Protein AF-A0AAE4HVE6-F1 (afdb_monomer_lite)

pLDDT: mean 76.78, std 23.98, range [29.2, 98.5]

Radius of gyration: 24.52 Å; chains: 1; bounding box: 36×77×89 Å

Foldseek 3Di:
DDDDDDDDDDDDPPDPDDDDDPPDPPPPPPDDDDPPPDDDPDDPPPVVLDDPPQVVQWDDDPNFIAGNLVVCVVVVHDPLSSLLRVLLHQVRVQQPDPLDDDPLVVFVVNADAQQRTPNGPPDDGPAQLSVLSVQLVVVCVVPNRLPLVSLVSSLVSLVVCVPPDCNLVPDDSSSSSNSVSSNVRSVVRD

Secondary structure (DSSP, 8-state):
---------------------S---------SS-----S-SS---GGGG---SGGGGEEEETTEEEE-HHHHHHTT--HHHHHHHHHHHHHHHHHHS-S----TTTSGGG-BTTTBSTT------SSHHHHHHHHHHHHHHHH-TT-HHHHHHHHHHHHHHHSSSHHHHHS-HHHHHHHHHHHHHHGGG-

Sequence (190 aa):
MLFMFAVLIVSAALGSYQVANAEDVDVCYVSENVFTENEDANGINPDINHISGYDKYLYFNEGKYLFDVTSAIENGENENVIQFGQIFNNLSKDYTESPRRTIRALTKAFSYGNWCGKGNNGKTPIDRLDRACKAHDLCYEKKGWGSKSCNREFVNELKRIKGPNRDYQTLNVYGRLYLDAAIALFSKFM

Organism: Enterococcus gallinarum (NCBI:txid1353)

InterPro domains:
  IPR001211 Phospholipase A2 [PTHR11716] (80-152)
  IPR016090 Phospholipase A2-like, central domain [PF00068] (105-156)
  IPR036444 Phospholipase A2 domain superfamily [G3DSA:1.20.90.10] (80-188)
  IPR036444 Phospholipase A2 doma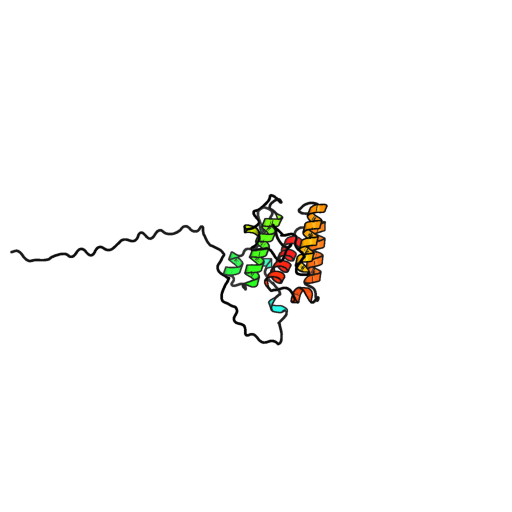in superfamily [SSF48619] (103-149)

Structure (mmCIF, N/CA/C/O backbone):
data_AF-A0AAE4HVE6-F1
#
_entry.id   AF-A0AAE4HVE6-F1
#
loop_
_atom_site.group_PDB
_atom_site.id
_atom_site.type_symbol
_atom_site.label_atom_id
_atom_site.label_alt_id
_atom_site.label_comp_id
_atom_site.label_asym_id
_atom_site.label_entity_id
_atom_site.label_seq_id
_atom_site.pdbx_PDB_ins_code
_atom_site.Cartn_x
_atom_site.Cartn_y
_atom_site.Cartn_z
_atom_site.occupancy
_atom_site.B_iso_or_equiv
_atom_site.auth_seq_id
_atom_site.auth_comp_id
_atom_site.auth_asym_id
_atom_site.auth_atom_id
_atom_site.pdbx_PDB_model_num
ATOM 1 N N . MET A 1 1 ? -2.800 55.761 70.851 1.00 40.03 1 MET A N 1
ATOM 2 C CA . MET A 1 1 ? -3.280 54.556 70.140 1.00 40.03 1 MET A CA 1
ATOM 3 C C . MET A 1 1 ? -2.330 54.275 68.993 1.00 40.03 1 MET A C 1
ATOM 5 O O . MET A 1 1 ? -2.344 55.029 68.034 1.00 40.03 1 MET A O 1
ATOM 9 N N . LEU A 1 2 ? -1.484 53.253 69.106 1.00 35.59 2 LEU A N 1
ATOM 10 C CA . LEU A 1 2 ? -0.719 52.719 67.980 1.00 35.59 2 LEU A CA 1
ATOM 11 C C . LEU A 1 2 ? -0.561 51.216 68.236 1.00 35.59 2 LEU A C 1
ATOM 13 O O . LEU A 1 2 ? 0.194 50.819 69.118 1.00 35.59 2 LEU A O 1
ATOM 17 N N . PHE A 1 3 ? -1.356 50.401 67.545 1.00 38.03 3 PHE A N 1
ATOM 18 C CA . PHE A 1 3 ? -1.216 48.946 67.541 1.00 38.03 3 PHE A CA 1
ATOM 19 C C . PHE A 1 3 ? -0.655 48.514 66.184 1.00 38.03 3 PHE A C 1
ATOM 21 O O . PHE A 1 3 ? -1.087 49.002 65.141 1.00 38.03 3 PHE A O 1
ATOM 28 N N . MET A 1 4 ? 0.340 47.629 66.263 1.00 41.03 4 MET A N 1
ATOM 29 C CA . MET A 1 4 ? 0.980 46.850 65.198 1.00 41.03 4 MET A CA 1
ATOM 30 C C . MET A 1 4 ? -0.010 46.288 64.174 1.00 41.03 4 MET A C 1
ATOM 32 O O . MET A 1 4 ? -1.102 45.913 64.567 1.00 41.03 4 MET A O 1
ATOM 36 N N . PHE A 1 5 ? 0.427 46.108 62.922 1.00 38.19 5 PHE A N 1
ATOM 37 C CA . PHE A 1 5 ? 0.537 44.786 62.281 1.00 38.19 5 PHE A CA 1
ATOM 38 C C . PHE A 1 5 ? 1.422 44.892 61.028 1.00 38.19 5 PHE A C 1
ATOM 40 O O . PHE A 1 5 ? 1.159 45.673 60.117 1.00 38.19 5 PHE A O 1
ATOM 47 N N . ALA A 1 6 ? 2.500 44.107 61.013 1.00 43.56 6 ALA A N 1
ATOM 48 C CA . ALA A 1 6 ? 3.336 43.877 59.845 1.00 43.56 6 ALA A CA 1
ATOM 49 C C . ALA A 1 6 ? 2.577 42.976 58.861 1.00 43.56 6 ALA A C 1
ATOM 51 O O . ALA A 1 6 ? 2.176 41.870 59.224 1.00 43.56 6 ALA A O 1
ATOM 52 N N . VAL A 1 7 ? 2.386 43.437 57.625 1.00 41.25 7 VAL A N 1
ATOM 53 C CA . VAL A 1 7 ? 1.853 42.613 56.535 1.00 41.25 7 VAL A CA 1
ATOM 54 C C . VAL A 1 7 ? 3.037 42.069 55.741 1.00 41.25 7 VAL A C 1
ATOM 56 O O . VAL A 1 7 ? 3.711 42.798 55.016 1.00 41.25 7 VAL A O 1
ATOM 59 N N . LEU A 1 8 ? 3.300 40.775 55.922 1.00 36.22 8 LEU A N 1
ATOM 60 C CA . LEU A 1 8 ? 4.148 39.966 55.052 1.00 36.22 8 LEU A CA 1
ATOM 61 C C . LEU A 1 8 ? 3.485 39.877 53.673 1.00 36.22 8 LEU A C 1
ATOM 63 O O . LEU A 1 8 ? 2.429 39.265 53.524 1.00 36.22 8 LEU A O 1
ATOM 67 N N . ILE A 1 9 ? 4.106 40.485 52.666 1.00 42.53 9 ILE A N 1
ATOM 68 C CA . ILE A 1 9 ? 3.712 40.315 51.267 1.00 42.53 9 ILE A CA 1
ATOM 69 C C . ILE A 1 9 ? 4.285 38.972 50.804 1.00 42.53 9 ILE A C 1
ATOM 71 O O . ILE A 1 9 ? 5.488 38.837 50.590 1.00 42.53 9 ILE A O 1
ATOM 75 N N . VAL A 1 10 ? 3.424 37.962 50.689 1.00 41.88 10 VAL A N 1
ATOM 76 C CA . VAL A 1 10 ? 3.742 36.705 50.004 1.00 41.88 10 VAL A CA 1
ATOM 77 C C 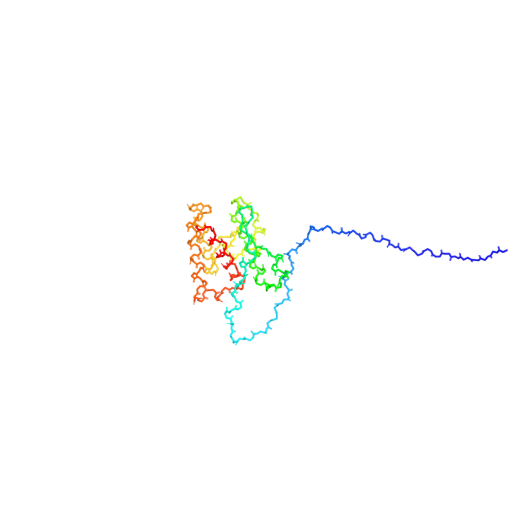. VAL A 1 10 ? 3.706 36.987 48.503 1.00 41.88 10 VAL A C 1
ATOM 79 O O . VAL A 1 10 ? 2.641 37.213 47.933 1.00 41.88 10 VAL A O 1
ATOM 82 N N . SER A 1 11 ? 4.871 37.002 47.859 1.00 46.03 11 SER A N 1
ATOM 83 C CA . SER A 1 11 ? 4.981 37.091 46.402 1.00 46.03 11 SER A CA 1
ATOM 84 C C . SER A 1 11 ? 4.496 35.785 45.768 1.00 46.03 11 SER A C 1
ATOM 86 O O . SER A 1 11 ? 5.238 34.808 45.697 1.00 46.03 11 SER A O 1
ATOM 88 N N . ALA A 1 12 ? 3.247 35.759 45.302 1.00 46.72 12 ALA A N 1
ATOM 89 C CA . ALA A 1 12 ? 2.767 34.723 44.397 1.00 46.72 12 ALA A CA 1
ATOM 90 C C . ALA A 1 12 ? 3.302 35.023 42.989 1.00 46.72 12 ALA A C 1
ATOM 92 O O . ALA A 1 12 ? 2.912 36.005 42.357 1.00 46.72 12 ALA A O 1
ATOM 93 N N . ALA A 1 13 ? 4.230 34.195 42.510 1.00 43.69 13 ALA A N 1
ATOM 94 C CA . ALA A 1 13 ? 4.672 34.222 41.124 1.00 43.69 13 ALA A CA 1
ATOM 95 C C . ALA A 1 13 ? 3.490 33.835 40.221 1.00 43.69 13 ALA A C 1
ATOM 97 O O . ALA A 1 13 ? 3.065 32.681 40.195 1.00 43.69 13 ALA A O 1
ATOM 98 N N . LEU A 1 14 ? 2.943 34.809 39.492 1.00 41.88 14 LEU A N 1
ATOM 99 C CA . LEU A 1 14 ? 2.003 34.556 38.407 1.00 41.88 14 LEU A CA 1
ATOM 100 C C . LEU A 1 14 ? 2.796 33.998 37.223 1.00 41.88 14 LEU A C 1
ATOM 102 O O . LEU A 1 14 ? 3.331 34.742 36.405 1.00 41.88 14 LEU A O 1
ATOM 106 N N . GLY A 1 15 ? 2.902 32.671 37.164 1.00 33.72 15 GLY A N 1
ATOM 107 C CA . GLY A 1 15 ? 3.277 31.974 35.943 1.00 33.72 15 GLY A CA 1
ATOM 108 C C . GLY A 1 15 ? 2.186 32.196 34.899 1.00 33.72 15 GLY A C 1
ATOM 109 O O . GLY A 1 15 ? 1.046 31.773 35.077 1.00 33.72 15 GLY A O 1
ATOM 110 N N . SER A 1 16 ? 2.528 32.901 33.828 1.00 35.47 16 SER A N 1
ATOM 111 C CA . SER A 1 16 ? 1.704 33.051 32.635 1.00 35.47 16 SER A CA 1
ATOM 112 C C . SER A 1 16 ? 1.523 31.687 31.967 1.00 35.47 16 SER A C 1
ATOM 114 O O . SER A 1 16 ? 2.421 31.213 31.275 1.00 35.47 16 SER A O 1
ATOM 116 N N . TYR A 1 17 ? 0.370 31.049 32.173 1.00 33.56 17 TYR A N 1
ATOM 117 C CA . TYR A 1 17 ? -0.034 29.886 31.387 1.00 33.56 17 TYR A CA 1
ATOM 118 C C . TYR A 1 17 ? -0.398 30.357 29.978 1.00 33.56 17 TYR A C 1
ATOM 120 O O . TYR A 1 17 ? -1.467 30.919 29.746 1.00 33.56 17 TYR A O 1
ATOM 128 N N . GLN A 1 18 ? 0.526 30.171 29.040 1.00 39.28 18 GLN A N 1
ATOM 129 C CA . GLN A 1 18 ? 0.248 30.286 27.615 1.00 39.28 18 GLN A CA 1
ATOM 130 C C . GLN A 1 18 ? -0.495 29.022 27.173 1.00 39.28 18 GLN A C 1
ATOM 132 O O . GLN A 1 18 ? -0.002 27.909 27.341 1.00 39.28 18 GLN A O 1
ATOM 137 N N . VAL A 1 19 ? -1.699 29.203 26.634 1.00 40.12 19 VAL A N 1
ATOM 138 C CA . VAL A 1 19 ? -2.461 28.140 25.973 1.00 40.12 19 VAL A CA 1
ATOM 139 C C . VAL A 1 19 ? -1.777 27.886 24.630 1.00 40.12 19 VAL A C 1
ATOM 141 O O . VAL A 1 19 ? -1.736 28.779 23.784 1.00 40.12 19 VAL A O 1
ATOM 144 N N . ALA A 1 20 ? -1.164 26.714 24.467 1.00 37.56 20 ALA A N 1
ATOM 145 C CA . ALA A 1 20 ? -0.538 26.317 23.213 1.00 37.56 20 ALA A CA 1
ATOM 146 C C . ALA A 1 20 ? -1.612 26.059 22.142 1.00 37.56 20 ALA A C 1
ATOM 148 O O . ALA A 1 20 ? -2.665 25.485 22.421 1.00 37.56 20 ALA A O 1
ATOM 149 N N . ASN A 1 21 ? -1.333 26.540 20.931 1.00 36.59 21 ASN A N 1
ATOM 150 C CA . ASN A 1 21 ? -2.174 26.424 19.744 1.00 36.59 21 ASN A CA 1
ATOM 151 C C . ASN A 1 21 ? -2.366 24.959 19.317 1.00 36.59 21 ASN A C 1
ATOM 1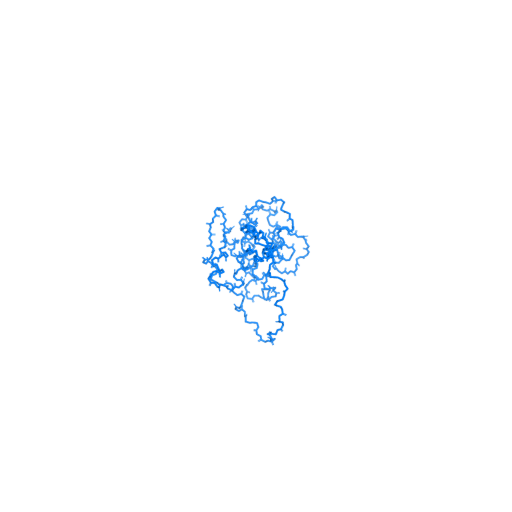53 O O . ASN A 1 21 ? -1.478 24.131 19.492 1.00 36.59 21 ASN A O 1
ATOM 157 N N . ALA A 1 22 ? -3.513 24.665 18.701 1.00 41.41 22 ALA A N 1
ATOM 158 C CA . ALA A 1 22 ? -3.907 23.351 18.182 1.00 41.41 22 ALA A CA 1
ATOM 159 C C . ALA A 1 22 ? -3.203 22.949 16.860 1.00 41.41 22 ALA A C 1
ATOM 161 O O . ALA A 1 22 ? -3.790 22.279 16.015 1.00 41.41 22 ALA A O 1
ATOM 162 N N . GLU A 1 23 ? -1.947 23.346 16.682 1.00 40.75 23 GLU A N 1
ATOM 163 C CA . GLU A 1 23 ? -1.079 22.955 15.568 1.00 40.75 23 GLU A CA 1
ATOM 164 C C . GLU A 1 23 ? 0.226 22.444 16.173 1.00 40.75 23 GLU A C 1
ATOM 166 O O . GLU A 1 23 ? 1.144 23.226 16.357 1.00 40.75 23 GLU A O 1
ATOM 171 N N . ASP A 1 24 ? 0.235 21.184 16.612 1.00 36.59 24 ASP A N 1
ATOM 172 C CA . ASP A 1 24 ? 1.417 20.322 16.804 1.00 36.59 24 ASP A CA 1
ATOM 173 C C . ASP A 1 24 ? 0.957 19.046 17.532 1.00 36.59 24 ASP A C 1
ATOM 175 O O . ASP A 1 24 ? 1.281 18.786 18.691 1.00 36.59 24 ASP A O 1
ATOM 179 N N . VAL A 1 25 ? 0.138 18.234 16.856 1.00 39.66 25 VAL A N 1
ATOM 180 C CA . VAL A 1 25 ? -0.007 16.826 17.245 1.00 39.66 25 VAL A CA 1
ATOM 181 C C . VAL A 1 25 ? 1.135 16.083 16.567 1.00 39.66 25 VAL A C 1
ATOM 183 O O . VAL A 1 25 ? 1.047 15.697 15.402 1.00 39.66 25 VAL A O 1
ATOM 186 N N . ASP A 1 26 ? 2.234 15.938 17.298 1.00 34.84 26 ASP A N 1
ATOM 187 C CA . ASP A 1 26 ? 3.341 15.064 16.933 1.00 34.84 26 ASP A CA 1
ATOM 188 C C . ASP A 1 26 ? 2.836 13.612 16.952 1.00 34.84 26 ASP A C 1
ATOM 190 O O . ASP A 1 26 ? 2.681 12.990 18.006 1.00 34.84 26 ASP A O 1
ATOM 194 N N . VAL A 1 27 ? 2.497 13.072 15.777 1.00 42.66 27 VAL A N 1
ATOM 195 C CA . VAL A 1 27 ? 2.111 11.662 15.594 1.00 42.66 27 VAL A CA 1
ATOM 196 C C . VAL A 1 27 ? 3.379 10.803 15.616 1.00 42.66 27 VAL A C 1
ATOM 198 O O . VAL A 1 27 ? 3.753 10.164 14.636 1.00 42.66 27 VAL A O 1
ATOM 201 N N . CYS A 1 28 ? 4.056 10.814 16.759 1.00 47.94 28 CYS A N 1
ATOM 202 C CA . CYS A 1 28 ? 5.194 9.967 17.092 1.00 47.94 28 CYS A CA 1
ATOM 203 C C . CYS A 1 28 ? 5.033 9.466 18.535 1.00 47.94 28 CYS A C 1
ATOM 205 O O . CYS A 1 28 ? 5.909 9.664 19.369 1.00 47.94 28 CYS A O 1
ATOM 207 N N . TYR A 1 29 ? 3.898 8.844 18.867 1.00 34.88 29 TYR A N 1
ATOM 208 C CA . TYR A 1 29 ? 3.705 8.238 20.190 1.00 34.88 29 TYR A CA 1
ATOM 209 C C . TYR A 1 29 ? 3.093 6.842 20.117 1.00 34.88 29 TYR A C 1
ATOM 211 O O . TYR A 1 29 ? 2.127 6.560 20.806 1.00 34.88 29 TYR A O 1
ATOM 219 N N . VAL A 1 30 ? 3.662 5.957 19.294 1.00 41.28 30 VAL A N 1
ATOM 220 C CA . VAL A 1 30 ? 3.628 4.512 19.584 1.00 41.28 30 VAL A CA 1
ATOM 221 C C . VAL A 1 30 ? 4.906 3.856 19.048 1.00 41.28 30 VAL A C 1
ATOM 223 O O . VAL A 1 30 ? 4.916 3.168 18.031 1.00 41.28 30 VAL A O 1
ATOM 226 N N . SER A 1 31 ? 6.030 4.078 19.722 1.00 42.41 31 SER A N 1
ATOM 227 C CA . SER A 1 31 ? 7.143 3.131 19.669 1.00 42.41 31 SER A CA 1
ATOM 228 C C . SER A 1 31 ? 7.860 3.137 21.006 1.00 42.41 31 SER A C 1
ATOM 230 O O . SER A 1 31 ? 8.216 4.205 21.489 1.00 42.41 31 SER A O 1
ATOM 232 N N . GLU A 1 32 ? 8.097 1.929 21.516 1.00 39.50 32 GLU A N 1
ATOM 233 C CA . GLU A 1 32 ? 8.694 1.566 22.807 1.00 39.50 32 GLU A CA 1
ATOM 234 C C . GLU A 1 32 ? 7.649 1.317 23.909 1.00 39.50 32 GLU A C 1
ATOM 236 O O . GLU A 1 32 ? 7.178 2.228 24.578 1.00 39.50 32 GLU A O 1
ATOM 241 N N . ASN A 1 33 ? 7.350 0.021 24.101 1.00 43.25 33 ASN A N 1
ATOM 242 C CA . ASN A 1 33 ? 6.713 -0.612 25.272 1.00 43.25 33 ASN A CA 1
ATOM 243 C C . ASN A 1 33 ? 5.273 -1.139 25.129 1.00 43.25 33 ASN A C 1
ATOM 245 O O . ASN A 1 33 ? 4.457 -0.889 26.004 1.00 43.25 33 ASN A O 1
ATOM 249 N N . VAL A 1 34 ? 5.001 -1.992 24.128 1.00 37.53 34 VAL A N 1
ATOM 250 C CA . VAL A 1 34 ? 4.137 -3.186 24.314 1.00 37.53 34 VAL A CA 1
ATOM 251 C C . VAL A 1 34 ? 4.684 -4.350 23.468 1.00 37.53 34 VAL A C 1
ATOM 253 O O . VAL A 1 34 ? 4.057 -4.831 22.534 1.00 37.53 34 VAL A O 1
ATOM 256 N N . PHE A 1 35 ? 5.904 -4.798 23.766 1.00 37.94 35 PHE A N 1
ATOM 257 C CA . PHE A 1 35 ? 6.302 -6.179 23.480 1.00 37.94 35 PHE A CA 1
ATOM 258 C C . PHE A 1 35 ? 6.314 -6.913 24.815 1.00 37.94 35 PHE A C 1
ATOM 260 O O . PHE A 1 35 ? 7.359 -7.106 25.428 1.00 37.94 35 PHE A O 1
ATOM 267 N N . THR A 1 36 ? 5.133 -7.275 25.305 1.00 29.20 36 THR A N 1
ATOM 268 C CA . THR A 1 36 ? 5.045 -8.415 26.212 1.00 29.20 36 THR A CA 1
ATOM 269 C C . THR A 1 36 ? 4.933 -9.643 25.326 1.00 29.20 36 THR A C 1
ATOM 271 O O . THR A 1 36 ? 3.862 -9.955 24.808 1.00 29.20 36 THR A O 1
ATOM 274 N N . GLU A 1 37 ? 6.067 -10.306 25.103 1.00 50.00 37 GLU A N 1
ATOM 275 C CA . GLU A 1 37 ? 6.062 -11.724 24.758 1.00 50.00 37 GLU A CA 1
ATOM 276 C C . GLU A 1 37 ? 5.230 -12.435 25.829 1.00 50.00 37 GLU A C 1
ATOM 278 O O . GLU A 1 37 ? 5.578 -12.337 27.004 1.00 50.00 37 GLU A O 1
ATOM 283 N N . ASN A 1 38 ? 4.086 -13.004 25.430 1.00 41.28 38 ASN A N 1
ATOM 284 C CA . ASN A 1 38 ? 3.427 -14.200 25.975 1.00 41.28 38 ASN A CA 1
ATOM 285 C C . ASN A 1 38 ? 1.998 -14.313 25.408 1.00 41.28 38 ASN A C 1
ATOM 287 O O . ASN A 1 38 ? 1.034 -14.010 26.098 1.00 41.28 38 ASN A O 1
ATOM 291 N N . GLU A 1 39 ? 1.885 -14.770 24.160 1.00 42.00 39 GLU A N 1
ATOM 292 C CA . GLU A 1 39 ? 0.807 -15.678 23.743 1.00 42.00 39 GLU A CA 1
ATOM 293 C C . GLU A 1 39 ? 1.447 -16.748 22.842 1.00 42.00 39 GLU A C 1
ATOM 295 O O . GLU A 1 39 ? 1.653 -16.589 21.642 1.00 42.00 39 GLU A O 1
ATOM 300 N N . ASP A 1 40 ? 1.923 -17.791 23.510 1.00 39.94 40 ASP A N 1
ATOM 301 C CA . ASP A 1 40 ? 1.626 -19.185 23.212 1.00 39.94 40 ASP A CA 1
ATOM 302 C C . ASP A 1 40 ? 1.751 -19.599 21.739 1.00 39.94 40 ASP A C 1
ATOM 304 O O . ASP A 1 40 ? 0.862 -19.425 20.904 1.00 39.94 40 ASP A O 1
ATOM 308 N N . ALA A 1 41 ? 2.853 -20.284 21.443 1.00 43.34 41 ALA A N 1
ATOM 309 C CA . ALA A 1 41 ? 3.025 -21.084 20.242 1.00 43.34 41 ALA A CA 1
ATOM 310 C C . ALA A 1 41 ? 1.996 -22.233 20.191 1.00 43.34 41 ALA A C 1
ATOM 312 O O . ALA A 1 41 ? 2.318 -23.366 20.531 1.00 43.34 41 ALA A O 1
ATOM 313 N N . ASN A 1 42 ? 0.757 -21.944 19.783 1.00 44.41 42 ASN A N 1
ATOM 314 C CA . ASN A 1 42 ? -0.176 -22.875 19.144 1.00 44.41 42 ASN A CA 1
ATOM 315 C C . ASN A 1 42 ? -1.444 -22.138 18.682 1.00 44.41 42 ASN A C 1
ATOM 317 O O . ASN A 1 42 ? -2.419 -22.022 19.415 1.00 44.41 42 ASN A O 1
ATOM 321 N N . GLY A 1 43 ? -1.438 -21.711 17.415 1.00 35.03 43 GLY A N 1
ATOM 322 C CA . GLY A 1 43 ? -2.630 -21.243 16.705 1.00 35.03 43 GLY A CA 1
ATOM 323 C C . GLY A 1 43 ? -2.667 -19.737 16.473 1.00 35.03 43 GLY A C 1
ATOM 324 O O . GLY A 1 43 ? -3.463 -19.037 17.086 1.00 35.03 43 GLY A O 1
ATOM 325 N N . ILE A 1 44 ? -1.877 -19.237 15.513 1.00 41.06 44 ILE A N 1
ATOM 326 C CA . ILE A 1 44 ? -2.153 -17.917 14.931 1.00 41.06 44 ILE A CA 1
ATOM 327 C C . ILE A 1 44 ? -3.528 -18.017 14.271 1.00 41.06 44 ILE A C 1
ATOM 329 O O . ILE A 1 44 ? -3.662 -18.631 13.211 1.00 41.06 44 ILE A O 1
ATOM 333 N N . ASN A 1 45 ? -4.549 -17.447 14.912 1.00 38.59 45 ASN A N 1
ATOM 334 C CA . ASN A 1 45 ? -5.853 -17.271 14.298 1.00 38.59 45 ASN A CA 1
ATOM 335 C C . ASN A 1 45 ? -5.645 -16.432 13.017 1.00 38.59 45 ASN A C 1
ATOM 337 O O . ASN A 1 45 ? -5.185 -15.296 13.106 1.00 38.59 45 ASN A O 1
ATOM 341 N N . PRO A 1 46 ? -5.911 -16.951 11.809 1.00 48.81 46 PRO A N 1
ATOM 342 C CA . PRO A 1 46 ? -5.719 -16.181 10.581 1.00 48.81 46 PRO A CA 1
ATOM 343 C C . PRO A 1 46 ? -6.649 -14.954 10.488 1.00 48.81 46 PRO A C 1
ATOM 345 O O . PRO A 1 46 ? -6.396 -14.076 9.664 1.00 48.81 46 PRO A O 1
ATOM 348 N N . ASP A 1 47 ? -7.673 -14.865 11.345 1.00 48.94 47 ASP A N 1
ATOM 349 C CA . ASP A 1 47 ? -8.738 -13.856 11.298 1.00 48.94 47 ASP A CA 1
ATOM 350 C C . ASP A 1 47 ? -8.372 -12.506 11.952 1.00 48.94 47 ASP A C 1
ATOM 352 O O . ASP A 1 47 ? -8.922 -11.471 11.590 1.00 48.94 47 ASP A O 1
ATOM 356 N N . ILE A 1 48 ? -7.352 -12.452 12.823 1.00 48.22 48 ILE A N 1
ATOM 357 C CA . ILE A 1 48 ? -6.824 -11.180 13.385 1.00 48.22 48 ILE A CA 1
ATOM 358 C C . ILE A 1 48 ? -6.123 -10.292 12.338 1.00 48.22 48 ILE A C 1
ATOM 360 O O . ILE A 1 48 ? -5.736 -9.165 12.633 1.00 48.22 48 ILE A O 1
ATOM 364 N N . ASN A 1 49 ? -5.970 -10.781 11.102 1.00 52.94 49 ASN A N 1
ATOM 365 C CA . ASN A 1 49 ? -5.321 -10.074 9.995 1.00 52.94 49 ASN A CA 1
ATOM 366 C C . ASN A 1 49 ? -6.277 -9.741 8.841 1.00 52.94 49 ASN A C 1
ATOM 368 O O . ASN A 1 49 ? -5.812 -9.420 7.743 1.00 52.94 49 ASN A O 1
ATOM 372 N N . HIS A 1 50 ? -7.591 -9.855 9.051 1.00 65.38 50 HIS A N 1
ATOM 373 C CA . HIS A 1 50 ? -8.594 -9.429 8.083 1.00 65.38 50 HIS A CA 1
ATOM 374 C C . HIS A 1 50 ? -9.150 -8.054 8.476 1.00 65.38 50 HIS A C 1
ATOM 376 O O . HIS A 1 50 ? -9.987 -7.935 9.368 1.00 65.38 50 HIS A O 1
ATOM 382 N N . ILE A 1 51 ? -8.690 -6.997 7.798 1.00 79.44 51 ILE A N 1
ATOM 383 C CA . ILE A 1 51 ? -9.280 -5.660 7.927 1.00 79.44 51 ILE A CA 1
ATOM 384 C C . ILE A 1 51 ? -10.648 -5.692 7.232 1.00 79.44 51 ILE A C 1
ATOM 386 O O . ILE A 1 51 ? -10.731 -5.674 6.003 1.00 79.44 51 ILE A O 1
ATOM 390 N N . SER A 1 52 ? -11.721 -5.781 8.016 1.00 83.94 52 SER A N 1
ATOM 391 C CA . SER A 1 52 ? -13.110 -5.740 7.539 1.00 83.94 52 SER A CA 1
ATOM 392 C C . SER A 1 52 ? -13.803 -4.458 7.995 1.00 83.94 52 SER A C 1
ATOM 394 O O . SER A 1 52 ? -13.351 -3.803 8.929 1.00 83.94 52 SER A O 1
ATOM 396 N N . GLY A 1 53 ? -14.881 -4.056 7.316 1.00 86.31 53 GLY A N 1
ATOM 397 C CA . GLY A 1 53 ? -15.700 -2.911 7.735 1.00 86.31 53 GLY A CA 1
ATOM 398 C C . GLY A 1 53 ? -15.048 -1.533 7.567 1.00 86.31 53 GLY A C 1
ATOM 399 O O . GLY A 1 53 ? -15.711 -0.525 7.798 1.00 86.31 53 GLY A O 1
ATOM 400 N N . TYR A 1 54 ? -13.796 -1.476 7.108 1.00 92.69 54 TYR A N 1
ATOM 401 C CA . TYR A 1 54 ? -13.045 -0.244 6.859 1.00 92.69 54 TYR A CA 1
ATOM 402 C C . TYR A 1 54 ? -13.675 0.635 5.768 1.00 92.69 54 TYR A C 1
ATOM 404 O O . TYR A 1 54 ? -13.499 1.851 5.776 1.00 92.69 54 TYR A O 1
ATOM 412 N N . ASP A 1 55 ? -14.427 0.034 4.839 1.00 93.56 55 ASP A N 1
ATOM 413 C CA . ASP A 1 55 ? -15.013 0.721 3.685 1.00 93.56 55 ASP A CA 1
ATOM 414 C C . ASP A 1 55 ? -15.933 1.887 4.081 1.00 93.56 55 ASP A C 1
ATOM 416 O O . ASP A 1 55 ? -16.027 2.863 3.341 1.00 93.56 55 ASP A O 1
ATOM 420 N N . LYS A 1 56 ? -16.579 1.823 5.257 1.00 96.00 56 LYS A N 1
ATOM 421 C CA . LYS A 1 56 ? -17.478 2.883 5.753 1.00 96.00 56 LYS A CA 1
ATOM 422 C C . LYS A 1 56 ? -16.756 4.195 6.090 1.00 96.00 56 LYS A C 1
ATOM 424 O O . LYS A 1 56 ? -17.409 5.225 6.197 1.00 96.00 56 LYS A O 1
ATOM 429 N N . TYR A 1 57 ? -15.432 4.150 6.237 1.00 97.31 57 TYR A N 1
ATOM 430 C CA . TYR A 1 57 ? -14.579 5.314 6.485 1.00 97.31 57 TYR A CA 1
ATOM 431 C C . TYR A 1 57 ? -13.933 5.856 5.210 1.00 97.31 57 TYR A C 1
ATOM 433 O O . TYR A 1 57 ? -13.228 6.861 5.261 1.00 97.31 57 TYR A O 1
ATOM 441 N N . LEU A 1 58 ? -14.135 5.200 4.062 1.00 97.19 58 LEU A N 1
ATOM 442 C CA . LEU A 1 58 ? -13.599 5.671 2.794 1.00 97.19 58 LEU A CA 1
ATOM 443 C C . LEU A 1 58 ? -14.498 6.744 2.189 1.00 97.19 58 LEU A C 1
ATOM 445 O O . LEU A 1 58 ? -15.698 6.545 2.008 1.00 97.19 58 LEU A O 1
ATOM 449 N N . TYR A 1 59 ? -13.895 7.853 1.783 1.00 97.44 59 TYR A N 1
ATOM 450 C CA . TYR A 1 59 ? -14.583 8.938 1.097 1.00 97.44 59 TYR A CA 1
ATOM 451 C C . TYR A 1 59 ? -13.739 9.486 -0.054 1.00 97.44 59 TYR A C 1
ATOM 453 O O . TYR A 1 59 ? -12.539 9.234 -0.156 1.00 97.44 59 TYR A O 1
ATOM 461 N N . PHE A 1 60 ? -14.380 10.207 -0.972 1.00 96.06 60 PHE A N 1
ATOM 462 C CA . PHE A 1 60 ? -13.705 10.867 -2.083 1.00 96.06 60 PHE A CA 1
ATOM 463 C C . PHE A 1 60 ? -13.835 12.375 -1.921 1.00 96.06 60 PHE A C 1
ATOM 465 O O . PHE A 1 60 ? -14.947 12.891 -1.828 1.00 96.06 60 PHE A O 1
ATOM 472 N N . ASN A 1 61 ? -12.706 13.075 -1.893 1.00 94.62 61 ASN A N 1
ATOM 473 C CA . ASN A 1 61 ? -12.665 14.525 -1.773 1.00 94.62 61 ASN A CA 1
ATOM 474 C C . ASN A 1 61 ? -11.540 15.092 -2.642 1.00 94.62 61 ASN A C 1
ATOM 476 O O . ASN A 1 61 ? -10.443 14.539 -2.671 1.00 94.62 61 ASN A O 1
ATOM 480 N N . GLU A 1 62 ? -11.816 16.181 -3.362 1.00 90.81 62 GLU A N 1
ATOM 481 C CA . GLU A 1 62 ? -10.825 16.910 -4.176 1.00 90.81 62 GLU A CA 1
ATOM 482 C C . GLU A 1 62 ? -9.969 16.024 -5.107 1.00 90.81 62 GLU A C 1
ATOM 484 O O . GLU A 1 62 ? -8.764 16.221 -5.266 1.00 90.81 62 GLU A O 1
ATOM 489 N N . GLY A 1 63 ? -10.574 15.011 -5.736 1.00 88.25 63 GLY A N 1
ATOM 490 C CA . GLY A 1 63 ? -9.848 14.121 -6.649 1.00 88.25 63 GLY A CA 1
ATOM 491 C C . GLY A 1 63 ? -9.076 12.985 -5.966 1.00 88.25 63 GLY A C 1
ATOM 492 O O . GLY A 1 63 ? -8.409 12.212 -6.655 1.00 88.25 63 GLY A O 1
ATOM 493 N N . LYS A 1 64 ? -9.159 12.863 -4.637 1.00 93.06 64 LYS A N 1
ATOM 494 C CA . LYS A 1 64 ? -8.432 11.876 -3.831 1.00 93.06 64 LYS A CA 1
ATOM 495 C C . LYS A 1 64 ? -9.404 10.948 -3.113 1.00 93.06 64 LYS A C 1
ATOM 497 O O . LYS A 1 64 ? -10.432 11.387 -2.604 1.00 93.06 64 LYS A O 1
ATOM 502 N N . TYR A 1 65 ? -9.056 9.669 -3.031 1.00 96.12 65 TYR A N 1
ATOM 503 C CA . TYR A 1 65 ? -9.707 8.759 -2.089 1.00 96.12 65 TYR A CA 1
ATOM 504 C C . TYR A 1 65 ? -9.028 8.904 -0.733 1.00 96.12 65 TYR A C 1
ATOM 506 O O . TYR A 1 65 ? -7.805 8.865 -0.665 1.00 96.12 65 TYR A O 1
ATOM 514 N N . LEU A 1 66 ? -9.789 9.067 0.336 1.00 96.94 66 LEU A N 1
ATOM 515 C CA . LEU A 1 66 ? -9.287 9.270 1.690 1.00 96.94 66 LEU A CA 1
ATOM 516 C C . LEU A 1 66 ? -9.992 8.319 2.658 1.00 96.94 66 LEU A C 1
ATOM 518 O O . LEU A 1 66 ? -11.054 7.779 2.352 1.00 96.94 66 LEU A O 1
ATOM 522 N N . PHE A 1 67 ? -9.373 8.119 3.812 1.00 97.75 67 PHE A N 1
ATOM 523 C CA . PHE A 1 67 ? -9.880 7.371 4.948 1.00 97.75 67 PHE A CA 1
ATOM 524 C C . PHE A 1 67 ? -10.076 8.330 6.126 1.00 97.75 67 PHE A C 1
ATOM 526 O O . PHE A 1 67 ? -9.143 9.046 6.504 1.00 97.75 67 PHE A O 1
ATOM 533 N N . ASP A 1 68 ? -11.265 8.335 6.719 1.00 98.06 68 ASP A N 1
ATOM 534 C CA . ASP A 1 68 ? -11.583 9.136 7.901 1.00 98.06 68 ASP A CA 1
ATOM 535 C C . ASP A 1 68 ? -11.068 8.449 9.176 1.00 98.06 68 ASP A C 1
ATOM 537 O O . ASP A 1 68 ? -11.750 7.644 9.813 1.00 98.06 68 ASP A O 1
ATOM 541 N N . VAL A 1 69 ? -9.813 8.751 9.519 1.00 96.81 69 VAL A N 1
ATOM 542 C CA . VAL A 1 69 ? -9.131 8.189 10.695 1.00 96.81 69 VAL A CA 1
ATOM 543 C C . VAL A 1 69 ? -9.805 8.647 11.990 1.00 96.81 69 VAL A C 1
ATOM 545 O O . VAL A 1 69 ? -9.901 7.859 12.927 1.00 96.81 69 VAL A O 1
ATOM 548 N N . THR A 1 70 ? -10.308 9.883 12.035 1.00 97.44 70 THR A N 1
ATOM 549 C CA . THR A 1 70 ? -10.960 10.447 13.222 1.00 97.44 70 THR A CA 1
ATOM 550 C C . THR A 1 70 ? -12.230 9.675 13.550 1.00 97.44 70 THR A C 1
ATOM 552 O O . THR A 1 70 ? -12.347 9.147 14.654 1.00 97.44 70 THR A O 1
ATOM 555 N N . SER A 1 71 ? -13.123 9.502 12.572 1.00 97.88 71 SER A N 1
ATOM 556 C CA . SER A 1 71 ? -14.352 8.724 12.766 1.00 97.88 71 SER A CA 1
ATOM 557 C C . SER A 1 71 ? -14.069 7.269 13.157 1.00 97.88 71 SER A C 1
ATOM 559 O O . SER A 1 71 ? -14.809 6.685 13.947 1.00 97.88 71 SER A O 1
ATOM 561 N N . ALA A 1 72 ? -13.001 6.658 12.631 1.00 96.62 72 ALA A N 1
ATOM 562 C CA . ALA A 1 72 ? -12.621 5.297 13.011 1.00 96.62 72 ALA A CA 1
ATOM 563 C C . ALA A 1 72 ? -12.169 5.200 14.480 1.00 96.62 72 ALA A C 1
ATOM 565 O O . ALA A 1 72 ? -12.551 4.258 15.174 1.00 96.62 72 ALA A O 1
ATOM 566 N N . ILE A 1 73 ? -11.413 6.189 14.972 1.00 96.06 73 ILE A N 1
ATOM 567 C CA . ILE A 1 73 ? -11.013 6.275 16.386 1.00 96.06 73 ILE A CA 1
ATOM 568 C C . ILE A 1 73 ? -12.240 6.490 17.279 1.00 96.06 73 ILE A C 1
ATOM 570 O O . ILE A 1 73 ? -12.408 5.781 18.269 1.00 96.06 73 ILE A O 1
ATOM 574 N N . GLU A 1 74 ? -13.115 7.434 16.925 1.00 97.31 74 GLU A N 1
ATOM 575 C CA . GLU A 1 74 ? -14.318 7.758 17.706 1.00 97.31 74 GLU A CA 1
ATOM 576 C C . GLU A 1 74 ? -15.286 6.574 17.815 1.00 97.31 74 GLU A C 1
ATOM 578 O O . GLU A 1 74 ? -15.925 6.379 18.849 1.00 97.31 74 GLU A O 1
ATOM 583 N N . ASN A 1 75 ? -15.343 5.734 16.780 1.00 96.50 75 ASN A N 1
ATOM 584 C CA . ASN A 1 75 ? -16.143 4.511 16.771 1.00 96.50 75 ASN A CA 1
ATOM 585 C C . ASN A 1 75 ? -15.474 3.320 17.479 1.00 96.50 75 ASN A C 1
ATOM 587 O O . ASN A 1 75 ? -16.047 2.229 17.491 1.00 96.50 75 ASN A O 1
ATOM 591 N N . GLY A 1 76 ? -14.282 3.499 18.056 1.00 94.94 76 GLY A N 1
ATOM 592 C CA . GLY A 1 76 ? -13.573 2.450 18.789 1.00 94.94 76 GLY A CA 1
ATOM 593 C C . GLY A 1 76 ? -13.069 1.307 17.905 1.00 94.94 76 GLY A C 1
ATOM 594 O O . GLY A 1 76 ? -13.027 0.161 18.355 1.00 94.94 76 GLY A O 1
ATOM 595 N N . GLU A 1 77 ? -12.716 1.591 16.647 1.00 94.50 77 GLU A N 1
ATOM 596 C CA . GLU A 1 77 ? -12.102 0.592 15.770 1.00 94.50 77 GLU A CA 1
ATOM 597 C C . GLU A 1 77 ? -10.739 0.138 16.308 1.00 94.50 77 GLU A C 1
ATOM 599 O O . GLU A 1 77 ? -10.021 0.877 16.983 1.00 94.50 77 GLU A O 1
ATOM 604 N N . ASN A 1 78 ? -10.353 -1.094 15.975 1.00 91.88 78 ASN A N 1
ATOM 605 C CA . ASN A 1 78 ? -9.056 -1.635 16.373 1.00 91.88 78 ASN A CA 1
ATOM 606 C C . ASN A 1 78 ? -7.891 -0.841 15.745 1.00 91.88 78 ASN A C 1
ATOM 608 O O . ASN A 1 78 ? -7.994 -0.358 14.617 1.00 91.88 78 ASN A O 1
ATOM 612 N N . GLU A 1 79 ? -6.748 -0.791 16.437 1.00 91.75 79 GLU A N 1
ATOM 613 C CA . GLU A 1 79 ? -5.519 -0.120 15.986 1.00 91.75 79 GLU A CA 1
ATOM 614 C C . GLU A 1 79 ? -5.103 -0.498 14.556 1.00 91.75 79 GLU A C 1
ATOM 616 O O . GLU A 1 79 ? -4.690 0.363 13.784 1.00 91.75 79 GLU A O 1
ATOM 621 N N . ASN A 1 80 ? -5.301 -1.752 14.147 1.00 93.19 80 ASN A N 1
ATOM 622 C CA . ASN A 1 80 ? -5.008 -2.205 12.790 1.00 93.19 80 ASN A CA 1
ATOM 623 C C . ASN A 1 80 ? -5.851 -1.475 11.726 1.00 93.19 80 ASN A C 1
ATOM 625 O O . ASN A 1 80 ? -5.343 -1.176 10.646 1.00 93.19 80 ASN A O 1
ATOM 629 N N . VAL A 1 81 ? -7.118 -1.151 12.017 1.00 94.25 81 VAL A N 1
ATOM 630 C CA . VAL A 1 81 ? -7.995 -0.362 11.129 1.00 94.25 81 VAL A CA 1
ATOM 631 C C . VAL A 1 81 ? -7.513 1.087 11.060 1.00 94.25 81 VAL A C 1
ATOM 633 O O . VAL A 1 81 ? -7.469 1.674 9.978 1.00 94.25 81 VAL A O 1
ATOM 636 N N . ILE A 1 82 ? -7.089 1.645 12.197 1.00 94.94 82 ILE A N 1
ATOM 637 C CA . ILE A 1 82 ? -6.528 2.999 12.272 1.00 94.94 82 ILE A C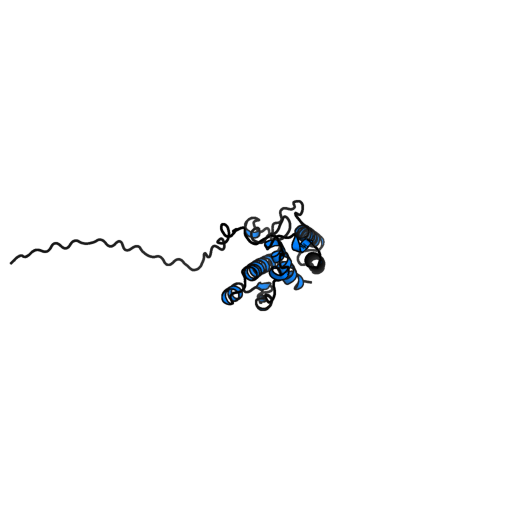A 1
ATOM 638 C C . ILE A 1 82 ? -5.238 3.085 11.446 1.00 94.94 82 ILE A C 1
ATOM 640 O O . ILE A 1 82 ? -5.107 3.954 10.581 1.00 94.94 82 ILE A O 1
ATOM 644 N N . GLN A 1 83 ? -4.313 2.144 11.645 1.00 94.50 83 GLN A N 1
ATOM 645 C CA . GLN A 1 83 ? -3.044 2.084 10.923 1.00 94.50 83 GLN A CA 1
ATOM 646 C C . GLN A 1 83 ? -3.253 1.813 9.427 1.00 94.50 83 GLN A C 1
ATOM 648 O O . GLN A 1 83 ? -2.613 2.454 8.592 1.00 94.50 83 GLN A O 1
ATOM 653 N N . PHE A 1 84 ? -4.195 0.937 9.063 1.00 95.44 84 PHE A N 1
ATOM 654 C CA . PHE A 1 84 ? -4.632 0.764 7.676 1.00 95.44 84 PHE A CA 1
ATOM 655 C C . PHE A 1 84 ? -5.074 2.098 7.058 1.00 95.44 84 PHE A C 1
ATOM 657 O O . PHE A 1 84 ? -4.632 2.443 5.961 1.00 95.44 84 PHE A O 1
ATOM 664 N N . GLY A 1 85 ? -5.902 2.873 7.765 1.00 95.81 85 GLY A N 1
ATOM 665 C CA . GLY A 1 85 ? -6.399 4.166 7.298 1.00 95.81 85 GLY A CA 1
ATOM 666 C C . GLY A 1 85 ? -5.293 5.202 7.096 1.00 95.81 85 GLY A C 1
ATOM 667 O O . GLY A 1 85 ? -5.274 5.921 6.093 1.00 95.81 85 GLY A O 1
ATOM 668 N N . GLN A 1 86 ? -4.317 5.237 8.003 1.00 95.75 86 GLN A N 1
ATOM 669 C CA . GLN A 1 86 ? -3.139 6.097 7.875 1.00 95.75 86 GLN A CA 1
ATOM 670 C C . GLN A 1 86 ? -2.287 5.720 6.654 1.00 95.75 86 GLN A C 1
ATOM 672 O O . GLN A 1 86 ? -1.920 6.599 5.868 1.00 95.75 86 GLN A O 1
ATOM 677 N N . ILE A 1 87 ? -2.025 4.422 6.445 1.00 95.38 87 ILE A N 1
ATOM 678 C CA . ILE A 1 87 ? -1.303 3.941 5.258 1.00 95.38 87 ILE A CA 1
ATOM 679 C C . ILE A 1 87 ? -2.085 4.294 3.986 1.00 95.38 87 ILE A C 1
ATOM 681 O O . ILE A 1 87 ? -1.504 4.823 3.040 1.00 95.38 87 ILE A O 1
ATOM 685 N N . PHE A 1 88 ? -3.402 4.072 3.967 1.00 95.81 88 PHE A N 1
ATOM 686 C CA . PHE A 1 88 ? -4.265 4.401 2.832 1.00 95.81 88 PHE A CA 1
ATOM 687 C C . PHE A 1 88 ? -4.160 5.882 2.440 1.00 95.81 88 PHE A C 1
ATOM 689 O O . PHE A 1 88 ? -3.952 6.205 1.267 1.00 95.81 88 PHE A O 1
ATOM 696 N N . ASN A 1 89 ? -4.247 6.787 3.418 1.00 95.06 89 ASN A N 1
ATOM 697 C CA . ASN A 1 89 ? -4.129 8.226 3.186 1.00 95.06 89 ASN A CA 1
ATOM 698 C C . ASN A 1 89 ? -2.750 8.620 2.660 1.00 95.06 89 ASN A C 1
ATOM 700 O O . ASN A 1 89 ? -2.653 9.456 1.758 1.00 95.06 89 ASN A O 1
ATOM 704 N N . ASN A 1 90 ? -1.686 8.003 3.175 1.00 92.44 90 ASN A N 1
ATOM 705 C CA . ASN A 1 90 ? -0.344 8.257 2.673 1.00 92.44 90 ASN A CA 1
ATOM 706 C C . ASN A 1 90 ? -0.179 7.797 1.217 1.00 92.44 90 ASN A C 1
ATOM 708 O O . ASN A 1 90 ? 0.272 8.577 0.379 1.00 92.44 90 ASN A O 1
ATOM 712 N N . LEU A 1 91 ? -0.636 6.586 0.890 1.00 93.19 91 LEU A N 1
ATOM 713 C CA . LEU A 1 91 ? -0.613 6.079 -0.481 1.00 93.19 91 LEU A CA 1
ATOM 714 C C . LEU A 1 91 ? -1.434 6.960 -1.429 1.00 93.19 91 LEU A C 1
ATOM 716 O O . LEU A 1 91 ? -1.013 7.219 -2.555 1.00 93.19 91 LEU A O 1
ATOM 720 N N . SER A 1 92 ? -2.591 7.453 -0.983 1.00 93.50 92 SER A N 1
ATOM 721 C CA . SER A 1 92 ? -3.438 8.350 -1.776 1.00 93.50 92 SER A CA 1
ATOM 722 C C . SER A 1 92 ? -2.765 9.695 -2.039 1.00 93.50 92 SER A C 1
ATOM 724 O O . SER A 1 92 ? -2.796 10.217 -3.160 1.00 93.50 92 SER A O 1
ATOM 726 N N . LYS A 1 93 ? -2.089 10.241 -1.023 1.00 90.69 93 LYS A N 1
ATOM 727 C CA . LYS A 1 93 ? -1.262 11.437 -1.168 1.00 90.69 93 LYS A CA 1
ATOM 728 C C . LYS A 1 93 ? -0.157 11.212 -2.198 1.00 90.69 93 LYS A C 1
ATOM 730 O O . LYS A 1 93 ? -0.054 11.989 -3.145 1.00 90.69 93 LYS A O 1
ATOM 735 N N . ASP A 1 94 ? 0.604 10.130 -2.055 1.00 87.38 94 ASP A N 1
ATOM 736 C CA . ASP A 1 94 ? 1.687 9.779 -2.974 1.00 87.38 94 ASP A CA 1
ATOM 737 C C . ASP A 1 94 ? 1.179 9.599 -4.406 1.00 87.38 94 ASP A C 1
ATOM 739 O O . ASP A 1 94 ? 1.810 10.096 -5.334 1.00 87.38 94 ASP A O 1
ATOM 743 N N . TYR A 1 95 ? 0.023 8.952 -4.587 1.00 87.88 95 TYR A N 1
ATOM 744 C CA . TYR A 1 95 ? -0.600 8.726 -5.891 1.00 87.88 95 TYR A CA 1
ATOM 745 C C . TYR A 1 95 ? -0.984 10.030 -6.608 1.00 87.88 95 TYR A C 1
ATOM 747 O O . TYR A 1 95 ? -0.813 10.158 -7.825 1.00 87.88 95 TYR A O 1
ATOM 755 N N . THR A 1 96 ? -1.539 10.987 -5.860 1.00 83.25 96 THR A N 1
ATOM 756 C CA . THR A 1 96 ? -2.172 12.202 -6.403 1.00 83.25 96 THR A CA 1
ATOM 757 C C . THR A 1 96 ? -1.202 13.372 -6.550 1.00 83.25 96 THR A C 1
ATOM 759 O O . THR A 1 96 ? -1.397 14.234 -7.408 1.00 83.25 96 THR A O 1
ATOM 762 N N . GLU A 1 97 ? -0.125 13.403 -5.769 1.00 76.69 97 GLU A N 1
ATOM 763 C CA . GLU A 1 97 ? 0.927 14.406 -5.889 1.00 76.69 97 GLU A CA 1
ATOM 764 C C . GLU A 1 97 ? 1.988 13.946 -6.906 1.00 76.69 97 GLU A C 1
ATOM 766 O O . GLU A 1 97 ? 2.677 12.951 -6.700 1.00 76.69 97 GLU A O 1
ATOM 771 N N . SER A 1 98 ? 2.131 14.697 -8.012 1.00 56.44 98 SER A N 1
ATOM 772 C CA . SER A 1 98 ? 3.144 14.513 -9.075 1.00 56.44 98 SER A CA 1
ATOM 773 C C . SER A 1 98 ? 4.521 14.059 -8.534 1.00 56.44 98 SER A C 1
ATOM 775 O O . SER A 1 98 ? 4.908 14.490 -7.440 1.00 56.44 98 SER A O 1
ATOM 777 N N . PRO A 1 99 ? 5.329 13.281 -9.296 1.00 58.59 99 PRO A N 1
ATOM 778 C CA . PRO A 1 99 ? 6.648 12.768 -8.885 1.00 58.59 99 PRO A CA 1
ATOM 779 C C . PRO A 1 99 ? 7.734 13.854 -8.716 1.00 58.59 99 PRO A C 1
ATOM 781 O O . PRO A 1 99 ? 8.922 13.616 -8.932 1.00 58.59 99 PRO A O 1
ATOM 784 N N . ARG A 1 100 ? 7.373 15.078 -8.314 1.00 52.28 100 ARG A N 1
ATOM 785 C CA . ARG A 1 100 ? 8.337 16.061 -7.831 1.00 52.28 100 ARG A CA 1
ATOM 786 C C . ARG A 1 100 ? 9.006 15.509 -6.576 1.00 52.28 100 ARG A C 1
ATOM 788 O O . ARG A 1 100 ? 8.334 15.102 -5.630 1.00 52.28 100 ARG A O 1
ATOM 795 N N . ARG A 1 101 ? 10.344 15.493 -6.624 1.00 51.38 101 ARG A N 1
ATOM 796 C CA . ARG A 1 101 ? 11.280 15.041 -5.585 1.00 51.38 101 ARG A CA 1
ATOM 797 C C . ARG A 1 101 ? 10.818 15.480 -4.193 1.00 51.38 101 ARG A C 1
ATOM 799 O O . ARG A 1 101 ? 11.068 16.608 -3.783 1.00 51.38 101 ARG A O 1
ATOM 806 N N . THR A 1 102 ? 10.152 14.588 -3.473 1.00 49.97 102 THR A N 1
ATOM 807 C CA . THR A 1 102 ? 9.846 14.783 -2.054 1.00 49.97 102 THR A CA 1
ATOM 808 C C . THR A 1 102 ? 11.047 14.307 -1.242 1.00 49.97 102 THR A C 1
ATOM 810 O O . THR A 1 102 ? 11.727 13.353 -1.625 1.00 49.97 102 THR A O 1
ATOM 813 N N . ILE A 1 103 ? 11.361 15.003 -0.150 1.00 50.97 103 ILE A N 1
ATOM 814 C CA . ILE A 1 103 ? 12.501 14.677 0.711 1.00 50.97 103 ILE A CA 1
ATOM 815 C C . ILE A 1 103 ? 12.275 13.289 1.331 1.00 50.97 103 ILE A C 1
ATOM 817 O O . ILE A 1 103 ? 11.323 13.093 2.083 1.00 50.97 103 ILE A O 1
ATOM 821 N N . ARG A 1 104 ? 13.180 12.342 1.035 1.00 49.97 104 ARG A N 1
ATOM 822 C CA . ARG A 1 104 ? 13.153 10.909 1.417 1.00 49.97 104 ARG A CA 1
ATOM 823 C C . ARG A 1 104 ? 12.917 10.634 2.913 1.00 49.97 104 ARG A C 1
ATOM 825 O O . ARG A 1 104 ? 12.588 9.515 3.284 1.00 49.97 104 ARG A O 1
ATOM 832 N N . ALA A 1 105 ? 13.132 11.628 3.774 1.00 45.84 105 ALA A N 1
ATOM 833 C CA . ALA A 1 105 ? 12.944 11.508 5.217 1.00 45.84 105 ALA A CA 1
ATOM 834 C C . ALA A 1 105 ? 11.459 11.490 5.631 1.00 45.84 105 ALA A C 1
ATOM 836 O O . ALA A 1 105 ? 11.108 10.742 6.535 1.00 45.84 105 ALA A O 1
ATOM 837 N N . LEU A 1 106 ? 10.586 12.246 4.950 1.00 46.69 106 LEU A N 1
ATOM 838 C CA . LEU A 1 106 ? 9.172 12.382 5.337 1.00 46.69 106 LEU A CA 1
ATOM 839 C C . LEU A 1 106 ? 8.284 11.234 4.830 1.00 46.69 106 LEU A C 1
ATOM 841 O O . LEU A 1 106 ? 7.215 10.994 5.379 1.00 46.69 106 LEU A O 1
ATOM 845 N N . THR A 1 107 ? 8.715 10.509 3.796 1.00 54.38 107 THR A N 1
ATOM 846 C CA . THR A 1 107 ? 7.940 9.418 3.178 1.00 54.38 107 THR A CA 1
ATOM 847 C C . THR A 1 107 ? 8.232 8.046 3.793 1.00 54.38 107 THR A C 1
ATOM 849 O O . THR A 1 107 ? 7.536 7.078 3.502 1.00 54.38 107 THR A O 1
ATOM 852 N N . LYS A 1 108 ? 9.235 7.939 4.680 1.00 60.25 108 LYS A N 1
ATOM 853 C CA . LYS A 1 108 ? 9.662 6.651 5.247 1.00 60.25 108 LYS A CA 1
ATOM 854 C C . LYS A 1 108 ? 8.636 6.043 6.212 1.00 60.25 108 LYS A C 1
ATOM 856 O O . LYS A 1 108 ? 8.536 4.821 6.273 1.00 60.25 108 LYS A O 1
ATOM 861 N N . ALA A 1 109 ? 7.873 6.869 6.932 1.00 59.94 109 ALA A N 1
ATOM 862 C CA . ALA A 1 109 ? 6.914 6.412 7.949 1.00 59.94 109 ALA A CA 1
ATOM 863 C C . ALA A 1 109 ? 5.830 5.472 7.387 1.00 59.94 109 ALA A C 1
ATOM 865 O O . ALA A 1 109 ? 5.310 4.616 8.098 1.00 59.94 109 ALA A O 1
ATOM 866 N N . PHE A 1 110 ? 5.541 5.593 6.091 1.00 78.19 110 PHE A N 1
ATOM 867 C CA . PHE A 1 110 ? 4.535 4.795 5.396 1.00 78.19 110 PHE A CA 1
ATOM 868 C C . PHE A 1 110 ? 5.132 3.904 4.297 1.00 78.19 110 PHE A C 1
ATOM 870 O O . PHE A 1 110 ? 4.423 3.448 3.406 1.00 78.19 110 PHE A O 1
ATOM 877 N N . SER A 1 111 ? 6.449 3.674 4.346 1.00 87.31 111 SER A N 1
ATOM 878 C CA . SER A 1 111 ? 7.163 2.813 3.402 1.00 87.31 111 SER A CA 1
ATOM 879 C C . SER A 1 111 ? 7.337 1.398 3.949 1.00 87.31 111 SER A C 1
ATOM 881 O O . SER A 1 111 ? 7.529 1.202 5.150 1.00 87.31 111 SER A O 1
ATOM 883 N N . TYR A 1 112 ? 7.323 0.409 3.057 1.00 92.50 112 TYR A N 1
ATOM 884 C CA . TYR A 1 112 ? 7.614 -0.982 3.396 1.00 92.50 112 TYR A CA 1
ATOM 885 C C . TYR A 1 112 ? 8.799 -1.504 2.583 1.00 92.50 112 TYR A C 1
ATOM 887 O O . TYR A 1 112 ? 8.865 -1.342 1.365 1.00 92.50 112 TYR A O 1
ATOM 895 N N . GLY A 1 113 ? 9.739 -2.157 3.265 1.00 93.12 113 GLY A N 1
ATOM 896 C CA . GLY A 1 113 ? 10.916 -2.731 2.625 1.00 93.12 113 GLY A CA 1
ATOM 897 C C . GLY A 1 113 ? 11.769 -1.694 1.896 1.00 93.12 113 GLY A C 1
ATOM 898 O O . GLY A 1 113 ? 12.102 -0.638 2.439 1.00 93.12 113 GLY A O 1
ATOM 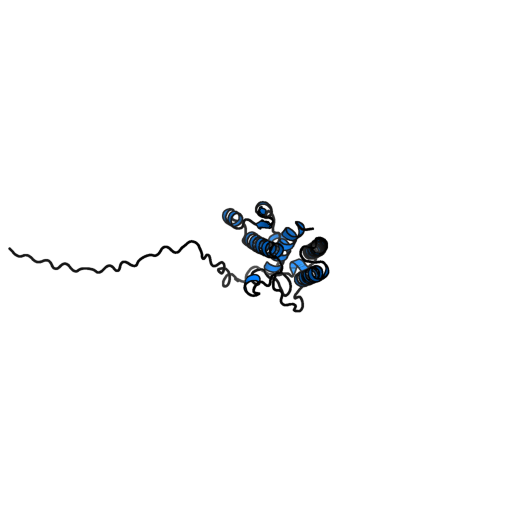899 N N . ASN A 1 114 ? 12.186 -2.034 0.681 1.00 94.44 114 ASN A N 1
ATOM 900 C CA . ASN A 1 114 ? 13.087 -1.223 -0.126 1.00 94.44 114 ASN A CA 1
ATOM 901 C C . ASN A 1 114 ? 12.386 -0.490 -1.276 1.00 94.44 114 ASN A C 1
ATOM 903 O O . ASN A 1 114 ? 13.003 0.432 -1.816 1.00 94.44 114 ASN A O 1
ATOM 907 N N . TRP A 1 115 ? 11.152 -0.873 -1.625 1.00 94.56 115 TRP A N 1
ATOM 908 C CA . TRP A 1 115 ? 10.412 -0.420 -2.809 1.00 94.56 115 TRP A CA 1
ATOM 909 C C . TRP A 1 115 ? 9.014 0.121 -2.540 1.00 94.56 115 TRP A C 1
ATOM 911 O O . TRP A 1 115 ? 8.551 0.956 -3.305 1.00 94.56 115 TRP A O 1
ATOM 921 N N . CYS A 1 116 ? 8.316 -0.320 -1.498 1.00 94.81 116 CYS A N 1
ATOM 922 C CA . CYS A 1 116 ? 6.941 0.121 -1.294 1.00 94.81 116 CYS A CA 1
ATOM 923 C C . CYS A 1 116 ? 6.877 1.540 -0.709 1.00 94.81 116 CYS A C 1
ATOM 925 O O . CYS A 1 116 ? 7.391 1.787 0.383 1.00 94.81 116 CYS A O 1
ATOM 927 N N . GLY A 1 117 ? 6.185 2.447 -1.405 1.00 87.94 117 GLY A N 1
ATOM 928 C CA . GLY A 1 117 ? 5.994 3.847 -1.009 1.00 87.94 117 GLY A CA 1
ATOM 929 C C . GLY A 1 117 ? 6.997 4.801 -1.664 1.00 87.94 117 GLY A C 1
ATOM 930 O O . GLY A 1 117 ? 8.016 4.395 -2.229 1.00 87.94 117 GLY A O 1
ATOM 931 N N . LYS A 1 118 ? 6.713 6.107 -1.617 1.00 81.50 118 LYS A N 1
ATOM 932 C CA . LYS A 1 118 ? 7.572 7.113 -2.252 1.00 81.50 118 LYS A CA 1
ATOM 933 C C . LYS A 1 118 ? 8.946 7.198 -1.582 1.00 81.50 118 LYS A C 1
ATOM 935 O O . LYS A 1 118 ? 9.082 7.176 -0.361 1.00 81.50 118 LYS A O 1
ATOM 940 N N . GLY A 1 119 ? 9.993 7.378 -2.389 1.00 68.69 119 GLY A N 1
ATOM 941 C CA . GLY A 1 119 ? 11.365 7.495 -1.882 1.00 68.69 119 GLY A CA 1
ATOM 942 C C . GLY A 1 119 ? 12.038 6.151 -1.592 1.00 68.69 119 GLY A C 1
ATOM 943 O O . GLY A 1 119 ? 12.913 6.095 -0.721 1.00 68.69 119 GLY A O 1
ATOM 944 N N . ASN A 1 120 ? 11.653 5.106 -2.336 1.00 78.31 120 ASN A N 1
ATOM 945 C CA . ASN A 1 120 ? 12.328 3.814 -2.358 1.00 78.31 120 ASN A CA 1
ATOM 946 C C . ASN A 1 120 ? 13.864 3.953 -2.453 1.00 78.31 120 ASN A C 1
ATOM 948 O O . ASN A 1 120 ? 14.408 4.956 -2.928 1.00 78.31 120 ASN A O 1
ATOM 952 N N . ASN A 1 121 ? 14.585 2.952 -1.947 1.00 80.69 121 ASN A N 1
ATOM 953 C CA . ASN A 1 121 ? 16.050 2.981 -1.892 1.00 80.69 121 ASN A CA 1
ATOM 954 C C . ASN A 1 121 ? 16.719 2.109 -2.969 1.00 80.69 121 ASN A C 1
ATOM 956 O O . ASN A 1 121 ? 17.949 2.048 -3.019 1.00 80.69 121 ASN A O 1
ATOM 960 N N . GLY A 1 122 ? 15.923 1.434 -3.805 1.00 83.56 122 GLY A N 1
ATOM 961 C CA . GLY A 1 122 ? 16.379 0.644 -4.949 1.00 83.56 122 GLY A CA 1
ATOM 962 C C . GLY A 1 122 ? 17.158 -0.636 -4.611 1.00 83.56 122 GLY A C 1
ATOM 963 O O . GLY A 1 122 ? 17.669 -1.292 -5.521 1.00 83.56 122 GLY A O 1
ATOM 964 N N . LYS A 1 123 ? 17.284 -1.012 -3.330 1.00 93.31 123 LYS A N 1
ATOM 965 C CA . LYS A 1 123 ? 18.030 -2.211 -2.905 1.00 93.31 123 LYS A CA 1
ATOM 966 C C . LYS A 1 123 ? 17.284 -3.503 -3.246 1.00 93.31 123 LYS A C 1
ATOM 968 O O . LYS A 1 123 ? 16.167 -3.496 -3.755 1.00 93.31 123 LYS A O 1
ATOM 973 N N . THR A 1 124 ? 17.902 -4.650 -2.979 1.00 96.56 124 THR A N 1
ATOM 974 C CA . THR A 1 124 ? 17.269 -5.962 -3.171 1.00 96.56 124 THR A CA 1
ATOM 975 C C . THR A 1 124 ? 15.953 -6.052 -2.393 1.00 96.56 124 THR A C 1
ATOM 977 O O . THR A 1 124 ? 15.970 -5.790 -1.192 1.00 96.56 124 THR A O 1
ATOM 980 N N . PRO A 1 125 ? 14.828 -6.423 -3.029 1.00 97.31 125 PRO A N 1
ATOM 981 C CA . PRO A 1 125 ? 13.567 -6.594 -2.324 1.00 97.31 125 PRO A CA 1
ATOM 982 C C . PRO A 1 125 ? 13.666 -7.584 -1.161 1.00 97.31 125 PRO A C 1
ATOM 984 O O . PRO A 1 125 ? 14.257 -8.654 -1.330 1.00 97.31 125 PRO A O 1
ATOM 987 N N . ILE A 1 126 ? 13.077 -7.249 -0.014 1.00 95.69 126 ILE A N 1
ATOM 988 C CA . ILE A 1 126 ? 13.179 -8.079 1.200 1.00 95.69 126 ILE A CA 1
ATOM 989 C C . ILE A 1 126 ? 12.209 -9.267 1.205 1.00 95.69 126 ILE A C 1
ATOM 991 O O . ILE A 1 126 ? 12.499 -10.293 1.812 1.00 95.69 126 ILE A O 1
ATOM 995 N N . ASP A 1 127 ? 11.090 -9.166 0.485 1.00 95.62 127 ASP A N 1
ATOM 996 C CA . ASP A 1 127 ? 10.086 -10.224 0.364 1.00 95.62 127 ASP A CA 1
ATOM 997 C C . ASP A 1 127 ? 9.263 -10.096 -0.935 1.00 95.62 127 ASP A C 1
ATOM 999 O O . ASP A 1 127 ? 9.650 -9.401 -1.880 1.00 95.62 127 ASP A O 1
ATOM 1003 N N . ARG A 1 128 ? 8.147 -10.832 -1.029 1.00 96.69 128 ARG A N 1
ATOM 1004 C CA . ARG A 1 128 ? 7.284 -10.836 -2.217 1.00 96.69 128 ARG A CA 1
ATOM 1005 C C . ARG A 1 128 ? 6.457 -9.555 -2.373 1.00 96.69 128 ARG A C 1
ATOM 1007 O O . ARG A 1 128 ? 6.251 -9.146 -3.513 1.00 96.69 128 ARG A O 1
ATOM 1014 N N . LEU A 1 129 ? 6.026 -8.923 -1.280 1.00 97.25 129 LEU A N 1
ATOM 1015 C CA . LEU A 1 129 ? 5.330 -7.634 -1.329 1.00 97.25 129 LEU A CA 1
ATOM 1016 C C . LEU A 1 129 ? 6.277 -6.560 -1.870 1.00 97.25 129 LEU A C 1
ATOM 1018 O O . LEU A 1 129 ? 5.949 -5.869 -2.831 1.00 97.25 129 LEU A O 1
ATOM 1022 N N . ASP A 1 130 ? 7.497 -6.514 -1.346 1.00 97.62 130 ASP A N 1
ATOM 1023 C CA . ASP A 1 130 ? 8.525 -5.572 -1.782 1.00 97.62 130 ASP A CA 1
ATOM 1024 C C . ASP A 1 130 ? 8.916 -5.795 -3.260 1.00 97.62 130 ASP A C 1
ATOM 1026 O O . ASP A 1 130 ? 9.106 -4.850 -4.028 1.00 97.62 130 ASP A O 1
ATOM 1030 N N . ARG A 1 131 ? 8.948 -7.057 -3.726 1.00 97.88 131 ARG A N 1
ATOM 1031 C CA . ARG A 1 131 ? 9.110 -7.375 -5.162 1.00 97.88 131 ARG A CA 1
ATOM 1032 C C . ARG A 1 131 ? 7.947 -6.869 -6.016 1.00 97.88 131 ARG A C 1
ATOM 1034 O O . ARG A 1 131 ? 8.189 -6.440 -7.144 1.00 97.88 131 ARG A O 1
ATOM 1041 N N . ALA A 1 132 ? 6.714 -6.931 -5.515 1.00 98.00 132 ALA A N 1
ATOM 1042 C CA . ALA A 1 132 ? 5.546 -6.416 -6.224 1.00 98.00 132 ALA A CA 1
ATOM 1043 C C . ALA A 1 132 ? 5.622 -4.889 -6.374 1.00 98.00 132 ALA A C 1
ATOM 1045 O O . ALA A 1 132 ? 5.394 -4.377 -7.470 1.00 98.00 132 ALA A O 1
ATOM 1046 N N . CYS A 1 133 ? 6.029 -4.182 -5.316 1.00 97.75 133 CYS A N 1
ATOM 1047 C CA . CYS A 1 133 ? 6.267 -2.738 -5.351 1.00 97.75 133 CYS A CA 1
ATOM 1048 C C . CYS A 1 133 ? 7.371 -2.371 -6.351 1.00 97.75 133 CYS A C 1
ATOM 1050 O O . CYS A 1 133 ? 7.167 -1.509 -7.202 1.00 97.75 133 CYS A O 1
ATOM 1052 N N . LYS A 1 134 ? 8.491 -3.111 -6.362 1.00 96.88 134 LYS A N 1
ATOM 1053 C CA . LYS A 1 134 ? 9.542 -2.937 -7.378 1.00 96.88 134 LYS A CA 1
ATOM 1054 C C . LYS A 1 134 ? 9.004 -3.043 -8.805 1.00 96.88 134 LYS A C 1
ATOM 1056 O O . LYS A 1 134 ? 9.350 -2.238 -9.664 1.00 96.88 134 LYS A O 1
ATOM 1061 N N . ALA A 1 135 ? 8.197 -4.066 -9.083 1.00 97.94 135 ALA A N 1
ATOM 1062 C CA . ALA A 1 135 ? 7.631 -4.269 -10.413 1.00 97.94 135 ALA A CA 1
ATOM 1063 C C . ALA A 1 135 ? 6.662 -3.140 -10.809 1.00 97.94 135 ALA A C 1
ATOM 1065 O O . ALA A 1 135 ? 6.639 -2.736 -11.972 1.00 97.94 135 ALA A O 1
ATOM 1066 N N . HIS A 1 136 ? 5.893 -2.617 -9.850 1.00 96.00 136 HIS A N 1
ATOM 1067 C CA . HIS A 1 136 ? 4.983 -1.489 -10.051 1.00 96.00 136 HIS A CA 1
ATOM 1068 C C . HIS A 1 136 ? 5.736 -0.193 -10.375 1.00 96.00 136 HIS A C 1
ATOM 1070 O O . HIS A 1 136 ? 5.428 0.434 -11.391 1.00 96.00 136 HIS A O 1
ATOM 1076 N N . ASP A 1 137 ? 6.785 0.129 -9.614 1.00 94.19 137 ASP A N 1
ATOM 1077 C CA . ASP A 1 137 ? 7.645 1.295 -9.857 1.00 94.19 137 ASP A CA 1
ATOM 1078 C C . ASP A 1 137 ? 8.285 1.248 -11.252 1.00 94.19 137 ASP A C 1
ATOM 1080 O O . ASP A 1 137 ? 8.159 2.189 -12.038 1.00 94.19 137 ASP A O 1
ATOM 1084 N N . LEU A 1 138 ? 8.886 0.111 -11.621 1.00 94.56 138 LEU A N 1
ATOM 1085 C CA . LEU A 1 138 ? 9.477 -0.082 -12.953 1.00 94.56 138 LEU A CA 1
ATOM 1086 C C . LEU A 1 138 ? 8.427 -0.002 -14.076 1.00 94.56 138 LEU A C 1
ATOM 1088 O O . LEU A 1 138 ? 8.717 0.453 -15.187 1.00 94.56 138 LEU A O 1
ATOM 1092 N N . CYS A 1 139 ? 7.190 -0.435 -13.814 1.00 96.62 139 CYS A N 1
ATOM 1093 C CA . CYS A 1 139 ? 6.097 -0.290 -14.771 1.00 96.62 139 CYS A CA 1
ATOM 1094 C C . CYS A 1 139 ? 5.745 1.187 -14.991 1.00 96.62 139 CYS A C 1
ATOM 1096 O O . CYS A 1 139 ? 5.552 1.595 -16.140 1.00 96.62 139 CYS A O 1
ATOM 1098 N N . TYR A 1 140 ? 5.703 1.997 -13.931 1.00 93.06 140 TYR A N 1
ATOM 1099 C CA . TYR A 1 140 ? 5.490 3.439 -14.040 1.00 93.06 140 TYR A CA 1
ATOM 1100 C C . TYR A 1 140 ? 6.628 4.166 -14.747 1.00 93.06 140 TYR A C 1
ATOM 1102 O O . TYR A 1 140 ? 6.346 5.038 -15.566 1.00 93.06 140 TYR A O 1
ATOM 1110 N N . GLU A 1 141 ? 7.885 3.784 -14.516 1.00 91.44 141 GLU A N 1
ATOM 1111 C CA . GLU A 1 141 ? 9.020 4.332 -15.271 1.00 91.44 141 GLU A CA 1
ATOM 1112 C C . GLU A 1 141 ? 8.854 4.109 -16.781 1.00 91.44 141 GLU A C 1
ATOM 1114 O O . GLU A 1 141 ? 9.152 4.990 -17.586 1.00 91.44 141 GLU A O 1
ATOM 1119 N N . LYS A 1 142 ? 8.321 2.945 -17.173 1.00 95.19 142 LYS A N 1
ATOM 1120 C CA . LYS A 1 142 ? 8.131 2.580 -18.581 1.00 95.19 142 LYS A CA 1
ATOM 1121 C C . LYS A 1 142 ? 6.859 3.154 -19.211 1.00 95.19 142 LYS A C 1
ATOM 1123 O O . LYS A 1 142 ? 6.876 3.517 -20.385 1.00 95.19 142 LYS A O 1
ATOM 1128 N N . LYS A 1 143 ? 5.734 3.143 -18.489 1.00 95.56 143 LYS A N 1
ATOM 1129 C CA . LYS A 1 143 ? 4.392 3.445 -19.032 1.00 95.56 143 LYS A CA 1
ATOM 1130 C C . LYS A 1 143 ? 3.836 4.800 -18.584 1.00 95.56 143 LYS A C 1
ATOM 1132 O O . LYS A 1 143 ? 2.773 5.193 -19.058 1.00 95.56 143 LYS A O 1
ATOM 1137 N N . GLY A 1 144 ? 4.530 5.498 -17.692 1.00 91.38 144 GLY A N 1
ATOM 1138 C CA . GLY A 1 144 ? 4.085 6.750 -17.094 1.00 91.38 144 GLY A CA 1
ATOM 1139 C C . GLY A 1 144 ? 3.316 6.557 -15.786 1.00 91.3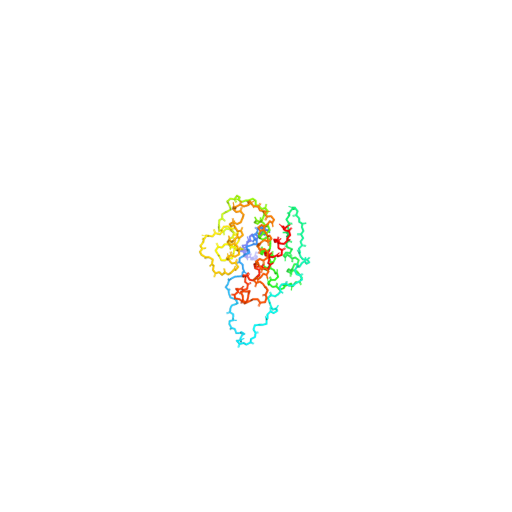8 144 GLY A C 1
ATOM 1140 O O . GLY A 1 144 ? 2.652 5.540 -15.553 1.00 91.38 144 GLY A O 1
ATOM 1141 N N . TRP A 1 145 ? 3.413 7.579 -14.934 1.00 89.69 145 TRP A N 1
ATOM 1142 C CA . TRP A 1 145 ? 2.711 7.661 -13.656 1.00 89.69 145 TRP A CA 1
ATOM 1143 C C . TRP A 1 145 ? 1.192 7.567 -13.838 1.00 89.69 145 TRP A C 1
ATOM 1145 O O . TRP A 1 145 ? 0.633 8.172 -14.752 1.00 89.69 145 TRP A O 1
ATOM 1155 N N . GLY A 1 146 ? 0.519 6.818 -12.962 1.00 89.94 146 GLY A N 1
ATOM 1156 C CA . GLY A 1 146 ? -0.937 6.642 -13.013 1.00 89.94 146 GLY A CA 1
ATOM 1157 C C . GLY A 1 146 ? -1.431 5.713 -14.129 1.00 89.94 146 GLY A C 1
ATOM 1158 O O . GLY A 1 146 ? -2.627 5.674 -14.421 1.00 89.94 146 GLY A O 1
ATOM 1159 N N . SER A 1 147 ? -0.538 4.947 -14.767 1.00 95.19 147 SER A N 1
ATOM 1160 C CA . SER A 1 147 ? -0.920 3.926 -15.746 1.00 95.19 147 SER A CA 1
ATOM 1161 C C . SER A 1 147 ? -1.860 2.884 -15.129 1.00 95.19 147 SER A C 1
ATOM 1163 O O . SER A 1 147 ? -1.456 2.053 -14.312 1.00 95.19 147 SER A O 1
ATOM 1165 N N . LYS A 1 148 ? -3.109 2.862 -15.611 1.00 97.06 148 LYS A N 1
ATOM 1166 C CA . LYS A 1 148 ? -4.140 1.883 -15.227 1.00 97.06 148 LYS A CA 1
ATOM 1167 C C . LYS A 1 148 ? -3.682 0.431 -15.377 1.00 97.06 148 LYS A C 1
ATOM 1169 O O . LYS A 1 148 ? -4.035 -0.427 -14.572 1.00 97.06 148 LYS A O 1
ATOM 1174 N N . SER A 1 149 ? -2.872 0.149 -16.403 1.00 97.94 149 SER A N 1
ATOM 1175 C CA . SER A 1 149 ? -2.320 -1.195 -16.616 1.00 97.94 149 SER A CA 1
ATOM 1176 C C . SER A 1 149 ? -1.325 -1.591 -15.521 1.00 97.94 149 SER A C 1
ATOM 1178 O O . SER A 1 149 ? -1.406 -2.710 -15.026 1.00 97.94 149 SER A O 1
ATOM 1180 N N . CYS A 1 150 ? -0.463 -0.668 -15.077 1.00 97.38 150 CYS A N 1
ATOM 1181 C CA . CYS A 1 150 ? 0.463 -0.919 -13.971 1.00 97.38 150 CYS A CA 1
ATOM 1182 C C . CYS A 1 150 ? -0.291 -1.152 -12.658 1.00 97.38 150 CYS A C 1
ATOM 1184 O O . CYS A 1 150 ? 0.004 -2.111 -11.951 1.00 97.38 150 CYS A O 1
ATOM 1186 N N . ASN A 1 151 ? -1.316 -0.342 -12.371 1.00 96.75 151 ASN A N 1
ATOM 1187 C CA . ASN A 1 151 ? -2.160 -0.517 -11.182 1.00 96.75 151 ASN A CA 1
ATOM 1188 C C . ASN A 1 151 ? -2.851 -1.879 -11.168 1.00 96.75 151 ASN A C 1
ATOM 1190 O O . ASN A 1 151 ? -2.883 -2.556 -10.146 1.00 96.75 151 ASN A O 1
ATOM 1194 N N . ARG A 1 152 ? -3.361 -2.310 -12.323 1.00 98.50 152 ARG A N 1
ATOM 1195 C CA . ARG A 1 152 ? -4.015 -3.609 -12.474 1.00 98.50 152 ARG A CA 1
ATOM 1196 C C . ARG A 1 152 ? -3.065 -4.776 -12.258 1.00 98.50 152 ARG A C 1
ATOM 1198 O O . ARG A 1 152 ? -3.408 -5.716 -11.546 1.00 98.50 152 ARG A O 1
ATOM 1205 N N . GLU A 1 153 ? -1.881 -4.720 -12.861 1.00 98.31 153 GLU A N 1
ATOM 1206 C CA . GLU A 1 153 ? -0.832 -5.726 -12.664 1.00 98.31 153 GLU A CA 1
ATOM 1207 C C . GLU A 1 153 ? -0.420 -5.801 -11.182 1.00 98.31 153 GLU A C 1
ATOM 1209 O O . GLU A 1 153 ? -0.363 -6.897 -10.618 1.00 98.31 153 GLU A O 1
ATOM 1214 N N . PHE A 1 154 ? -0.245 -4.646 -10.532 1.00 98.00 154 PHE A N 1
ATOM 1215 C CA . PHE A 1 154 ? 0.102 -4.543 -9.116 1.00 98.00 154 PHE A CA 1
ATOM 1216 C C . PHE A 1 154 ? -0.977 -5.135 -8.201 1.00 98.00 154 PHE A C 1
ATOM 1218 O O . PHE A 1 154 ? -0.697 -6.066 -7.447 1.00 98.00 154 PHE A O 1
ATOM 1225 N N . VAL A 1 155 ? -2.232 -4.691 -8.325 1.00 98.06 155 VAL A N 1
ATOM 1226 C CA . VAL A 1 155 ? -3.360 -5.209 -7.528 1.00 98.06 155 VAL A CA 1
ATOM 1227 C C . VAL A 1 155 ? -3.528 -6.720 -7.711 1.00 98.06 155 VAL A C 1
ATOM 1229 O O . VAL A 1 155 ? -3.798 -7.433 -6.744 1.00 98.06 155 VAL A O 1
ATOM 1232 N N . ASN A 1 156 ? -3.342 -7.238 -8.927 1.00 97.75 156 ASN A N 1
ATOM 1233 C CA . ASN A 1 156 ? -3.425 -8.675 -9.187 1.00 97.75 156 ASN A CA 1
ATOM 1234 C C . ASN A 1 156 ? -2.301 -9.470 -8.499 1.00 97.75 156 ASN A C 1
ATOM 1236 O O . ASN A 1 156 ? -2.544 -10.588 -8.043 1.00 97.75 156 ASN A O 1
ATOM 1240 N N . GLU A 1 157 ? -1.076 -8.936 -8.418 1.00 97.69 157 GLU A N 1
ATOM 1241 C CA . GLU A 1 157 ? 0.007 -9.550 -7.632 1.00 97.69 157 GLU A CA 1
ATOM 1242 C C . GLU A 1 157 ? -0.307 -9.516 -6.138 1.00 97.69 157 GLU A C 1
ATOM 1244 O O . GLU A 1 157 ? -0.231 -10.558 -5.490 1.00 97.69 157 GLU A O 1
ATOM 1249 N N . LEU A 1 158 ? -0.750 -8.375 -5.603 1.00 96.62 158 LEU A N 1
ATOM 1250 C CA . LEU A 1 158 ? -1.089 -8.260 -4.183 1.00 96.62 158 LEU A CA 1
ATOM 1251 C C . LEU A 1 158 ? -2.214 -9.218 -3.778 1.00 96.62 158 LEU A C 1
ATOM 1253 O O . LEU A 1 158 ? -2.112 -9.895 -2.757 1.00 96.62 158 LEU A O 1
ATOM 1257 N N . LYS A 1 159 ? -3.253 -9.364 -4.610 1.00 95.50 159 LYS A N 1
ATOM 1258 C CA . LYS A 1 159 ? -4.320 -10.355 -4.388 1.00 95.50 159 LYS A CA 1
ATOM 1259 C C . LYS A 1 159 ? -3.796 -11.793 -4.402 1.00 95.50 159 LYS A C 1
ATOM 1261 O O . LYS A 1 159 ? -4.288 -12.620 -3.640 1.00 95.50 159 LYS A O 1
ATOM 1266 N N . ARG A 1 160 ? -2.788 -12.106 -5.226 1.00 95.06 160 ARG A N 1
ATOM 1267 C CA . ARG A 1 160 ? -2.128 -13.424 -5.213 1.00 95.06 160 ARG A CA 1
ATOM 1268 C C . ARG A 1 160 ? -1.284 -13.634 -3.960 1.00 95.06 160 ARG A C 1
ATOM 1270 O O . ARG A 1 160 ? -1.242 -14.761 -3.477 1.00 95.06 160 ARG A O 1
ATOM 1277 N N . ILE A 1 161 ? -0.635 -12.592 -3.442 1.00 94.56 161 ILE A N 1
ATOM 1278 C CA . ILE A 1 161 ? 0.066 -12.653 -2.153 1.00 94.56 161 ILE A CA 1
ATOM 1279 C C . ILE A 1 161 ? -0.949 -12.908 -1.029 1.00 94.56 161 ILE A C 1
ATOM 1281 O O . ILE A 1 161 ? -0.756 -13.860 -0.283 1.00 94.56 161 ILE A O 1
ATOM 1285 N N . LYS A 1 162 ? -2.042 -12.125 -0.970 1.00 92.31 162 LYS A N 1
ATOM 1286 C CA . LYS A 1 162 ? -3.122 -12.206 0.039 1.00 92.31 162 LYS A CA 1
ATOM 1287 C C . LYS A 1 162 ? -3.953 -13.488 -0.002 1.00 92.31 162 LYS A C 1
ATOM 1289 O O . LYS A 1 162 ? -4.573 -13.837 0.997 1.00 92.31 162 LYS A O 1
ATOM 1294 N N . GLY A 1 163 ? -4.026 -14.149 -1.158 1.00 87.75 163 GLY A N 1
ATOM 1295 C CA . GLY A 1 163 ? -4.738 -15.416 -1.320 1.00 87.75 163 GLY A CA 1
ATOM 1296 C C . GLY A 1 163 ? -4.210 -16.524 -0.390 1.00 87.75 163 GLY A C 1
ATOM 1297 O O . GLY A 1 163 ? -3.366 -16.273 0.462 1.00 87.75 163 GLY A O 1
ATOM 1298 N N . PRO A 1 164 ? -4.628 -17.788 -0.568 1.00 76.88 164 PRO A N 1
ATOM 1299 C CA . PRO A 1 164 ? -4.296 -18.899 0.342 1.00 76.88 164 PRO A CA 1
ATOM 1300 C C . PRO A 1 164 ? -2.798 -19.289 0.387 1.00 76.88 164 PRO A C 1
ATOM 1302 O O . PRO A 1 164 ? -2.437 -20.339 0.914 1.00 76.88 164 PRO A O 1
ATOM 1305 N N . ASN A 1 165 ? -1.917 -18.471 -0.187 1.00 72.12 165 ASN A N 1
ATOM 1306 C CA . ASN A 1 165 ? -0.478 -18.662 -0.191 1.00 72.12 165 ASN A CA 1
ATOM 1307 C C . ASN A 1 165 ? 0.135 -18.313 1.173 1.00 72.12 165 ASN A C 1
ATOM 1309 O O . ASN A 1 165 ? -0.357 -17.458 1.906 1.00 72.12 165 ASN A O 1
ATOM 1313 N N . ARG A 1 166 ? 1.284 -18.928 1.478 1.00 79.06 166 ARG A N 1
ATOM 1314 C CA . ARG A 1 166 ? 2.032 -18.646 2.714 1.00 79.06 166 ARG A CA 1
ATOM 1315 C C . ARG A 1 166 ? 2.626 -17.237 2.760 1.00 79.06 166 ARG A C 1
ATOM 1317 O O . ARG A 1 166 ? 2.877 -16.738 3.848 1.00 79.06 166 ARG A O 1
ATOM 1324 N N . ASP A 1 167 ? 2.823 -16.579 1.618 1.00 87.88 167 ASP A N 1
ATOM 1325 C CA . ASP A 1 167 ? 3.532 -15.295 1.567 1.00 87.88 167 ASP A CA 1
ATOM 1326 C C . ASP A 1 167 ? 2.872 -14.218 2.443 1.00 87.88 167 ASP A C 1
ATOM 1328 O O . ASP A 1 167 ? 3.570 -13.566 3.215 1.00 87.88 167 ASP A O 1
ATOM 1332 N N . TYR A 1 168 ? 1.540 -14.080 2.416 1.00 88.44 168 TYR A N 1
ATOM 1333 C CA . TYR A 1 168 ? 0.829 -13.130 3.287 1.00 88.44 168 TYR A CA 1
ATOM 1334 C C . TYR A 1 168 ? 1.058 -13.404 4.778 1.00 88.44 168 TYR A C 1
ATOM 1336 O O . TYR A 1 168 ? 1.232 -12.479 5.567 1.00 88.44 168 TYR A O 1
ATOM 1344 N N . GLN A 1 169 ? 1.111 -14.682 5.159 1.00 87.62 169 GLN A N 1
ATOM 1345 C CA . GLN A 1 169 ? 1.325 -15.114 6.542 1.00 87.62 169 GLN A CA 1
ATOM 1346 C C . GLN A 1 169 ? 2.768 -14.864 7.008 1.00 87.62 169 GLN A C 1
ATOM 1348 O O . GLN A 1 169 ? 3.000 -14.740 8.206 1.00 87.62 169 GLN A O 1
ATOM 1353 N N . THR A 1 170 ? 3.727 -14.758 6.080 1.00 89.44 170 THR A N 1
ATOM 1354 C CA . THR A 1 170 ? 5.134 -14.437 6.389 1.00 89.44 170 THR A CA 1
ATOM 1355 C C . THR A 1 170 ? 5.421 -12.943 6.524 1.00 89.44 170 THR A C 1
ATOM 1357 O O . THR A 1 170 ? 6.466 -12.577 7.059 1.00 89.44 170 THR A O 1
ATOM 1360 N N . LEU A 1 171 ? 4.518 -12.073 6.056 1.00 91.38 171 LEU A N 1
ATOM 1361 C CA . LEU A 1 171 ? 4.647 -10.630 6.259 1.00 91.38 171 LEU A CA 1
ATOM 1362 C C . LEU A 1 171 ? 4.503 -10.309 7.749 1.00 91.38 171 LEU A C 1
ATOM 1364 O O . LEU A 1 171 ? 3.726 -10.954 8.450 1.00 91.38 171 LEU A O 1
ATOM 1368 N N . ASN A 1 172 ? 5.195 -9.281 8.236 1.00 91.69 172 ASN A N 1
ATOM 1369 C CA . ASN A 1 172 ? 4.863 -8.716 9.545 1.00 91.69 172 ASN A CA 1
ATOM 1370 C C . ASN A 1 172 ? 3.495 -7.999 9.491 1.00 91.69 172 ASN A C 1
ATOM 1372 O O . ASN A 1 172 ? 2.930 -7.803 8.411 1.00 91.69 172 ASN A O 1
ATOM 1376 N N . VAL A 1 173 ? 2.949 -7.622 10.654 1.00 92.25 173 VAL A N 1
ATOM 1377 C CA . VAL A 1 173 ? 1.630 -6.960 10.755 1.00 92.25 173 VAL A CA 1
ATOM 1378 C C . VAL A 1 173 ? 1.549 -5.760 9.811 1.00 92.25 173 VAL A C 1
ATOM 1380 O O . VAL A 1 173 ? 0.653 -5.688 8.975 1.00 92.25 173 VAL A O 1
ATOM 1383 N N . TYR A 1 174 ? 2.544 -4.878 9.863 1.00 92.88 174 TYR A N 1
ATOM 1384 C CA . TYR A 1 174 ? 2.584 -3.677 9.040 1.00 92.88 174 TYR A CA 1
ATOM 1385 C C . TYR A 1 174 ? 2.600 -3.976 7.529 1.00 92.88 174 TYR A C 1
ATOM 1387 O O . TYR A 1 174 ? 1.889 -3.330 6.765 1.00 92.88 174 TYR A O 1
ATOM 1395 N N . GLY A 1 175 ? 3.345 -4.991 7.080 1.00 94.56 175 GLY A N 1
ATOM 1396 C CA . GLY A 1 175 ? 3.362 -5.423 5.680 1.00 94.56 175 GLY A CA 1
ATOM 1397 C C . GLY A 1 175 ? 2.000 -5.930 5.200 1.00 94.56 175 GLY A C 1
ATOM 1398 O O . GLY A 1 175 ? 1.602 -5.645 4.070 1.00 94.56 175 GLY A O 1
ATOM 1399 N N . ARG A 1 176 ? 1.244 -6.621 6.063 1.00 94.12 176 ARG A N 1
ATOM 1400 C CA . ARG A 1 176 ? -0.137 -7.038 5.758 1.00 94.12 176 ARG A CA 1
ATOM 1401 C C . ARG A 1 176 ? -1.072 -5.839 5.616 1.00 94.12 176 ARG A C 1
ATOM 1403 O O . ARG A 1 176 ? -1.806 -5.760 4.634 1.00 94.12 176 ARG A O 1
ATOM 1410 N N . LEU A 1 177 ? -0.990 -4.881 6.539 1.00 94.50 177 LEU A N 1
ATOM 1411 C CA . LEU A 1 177 ? -1.788 -3.651 6.490 1.00 94.50 177 LEU A CA 1
ATOM 1412 C C . LEU A 1 177 ? -1.458 -2.803 5.262 1.00 94.50 177 LEU A C 1
ATOM 1414 O O . LEU A 1 177 ? -2.366 -2.306 4.598 1.00 94.50 177 LEU A O 1
ATOM 1418 N N . TYR A 1 178 ? -0.174 -2.695 4.913 1.00 95.62 178 TYR A N 1
ATOM 1419 C CA . TYR A 1 178 ? 0.262 -2.002 3.707 1.00 95.62 178 TYR A CA 1
ATOM 1420 C C . TYR A 1 178 ? -0.299 -2.659 2.449 1.00 95.62 178 TYR A C 1
ATOM 1422 O O . TYR A 1 178 ? -0.856 -1.979 1.587 1.00 95.62 178 TYR A O 1
ATOM 1430 N N . LEU A 1 179 ? -0.177 -3.985 2.347 1.00 95.94 179 LEU A N 1
ATOM 1431 C CA . LEU A 1 179 ? -0.718 -4.749 1.229 1.00 95.94 179 LEU A CA 1
ATOM 1432 C C . LEU A 1 179 ? -2.227 -4.519 1.084 1.00 95.94 179 LEU A C 1
ATOM 1434 O O . LEU A 1 179 ? -2.709 -4.280 -0.024 1.00 95.94 179 LEU A O 1
ATOM 1438 N N . ASP A 1 180 ? -2.961 -4.564 2.193 1.00 95.44 180 ASP A N 1
ATOM 1439 C CA . ASP A 1 180 ? -4.408 -4.372 2.212 1.00 95.44 180 ASP A CA 1
ATOM 1440 C C . ASP A 1 180 ? -4.801 -2.953 1.792 1.00 95.44 180 ASP A C 1
ATOM 1442 O O . ASP A 1 180 ? -5.670 -2.789 0.929 1.00 95.44 180 ASP A O 1
ATOM 1446 N N . ALA A 1 181 ? -4.129 -1.933 2.330 1.00 96.19 181 ALA A N 1
ATOM 1447 C CA . ALA A 1 181 ? -4.359 -0.537 1.970 1.00 96.19 181 ALA A CA 1
ATOM 1448 C C . ALA A 1 181 ? -4.041 -0.277 0.489 1.00 96.19 181 ALA A C 1
ATOM 1450 O O . ALA A 1 181 ? -4.802 0.400 -0.208 1.00 96.19 181 ALA A O 1
ATOM 1451 N N . ALA A 1 182 ? -2.964 -0.876 -0.028 1.00 96.62 182 ALA A N 1
ATOM 1452 C CA . ALA A 1 182 ? -2.604 -0.792 -1.436 1.00 96.62 182 ALA A CA 1
ATOM 1453 C C . ALA A 1 182 ? -3.659 -1.459 -2.335 1.00 96.62 182 ALA A C 1
ATOM 1455 O O . ALA A 1 182 ? -4.079 -0.865 -3.329 1.00 96.62 182 ALA A O 1
ATOM 1456 N N . ILE A 1 183 ? -4.164 -2.649 -1.986 1.00 96.56 183 ILE A N 1
ATOM 1457 C CA . ILE A 1 183 ? -5.281 -3.259 -2.726 1.00 96.56 183 ILE A CA 1
ATOM 1458 C C . ILE A 1 183 ? -6.494 -2.324 -2.724 1.00 96.56 183 ILE A C 1
ATOM 1460 O O . ILE A 1 183 ? -7.073 -2.096 -3.790 1.00 96.56 183 ILE A O 1
ATOM 1464 N N . ALA A 1 184 ? -6.874 -1.788 -1.563 1.00 96.56 184 ALA A N 1
ATOM 1465 C CA . ALA A 1 184 ? -8.053 -0.939 -1.418 1.00 96.56 184 ALA A CA 1
ATOM 1466 C C . ALA A 1 184 ? -7.958 0.340 -2.266 1.00 96.56 184 ALA A C 1
ATOM 1468 O O . ALA A 1 184 ? -8.911 0.677 -2.976 1.00 96.56 184 ALA A O 1
ATOM 1469 N N . LEU A 1 185 ? -6.806 1.019 -2.244 1.00 96.31 185 LEU A N 1
ATOM 1470 C CA . LEU A 1 185 ? -6.587 2.265 -2.976 1.00 96.31 185 LEU A CA 1
ATOM 1471 C C . LEU A 1 185 ? -6.413 2.032 -4.478 1.00 96.31 185 LEU A C 1
ATOM 1473 O O . LEU A 1 185 ? -7.159 2.584 -5.286 1.00 96.31 185 LEU A O 1
ATOM 1477 N N . PHE A 1 186 ? -5.429 1.220 -4.878 1.00 95.75 186 PHE A N 1
ATOM 1478 C CA . PHE A 1 186 ? -5.060 1.086 -6.290 1.00 95.75 186 PHE A CA 1
ATOM 1479 C C . PHE A 1 186 ? -6.159 0.411 -7.114 1.00 95.75 186 PHE A C 1
ATOM 1481 O O . PHE A 1 186 ? -6.262 0.671 -8.313 1.00 95.75 186 PHE A O 1
ATOM 1488 N N . SER A 1 187 ? -7.054 -0.357 -6.477 1.00 96.44 187 SER A N 1
ATOM 1489 C CA . SER A 1 187 ? -8.251 -0.883 -7.143 1.00 96.44 187 SER A CA 1
ATOM 1490 C C . SER A 1 187 ? -9.196 0.213 -7.654 1.00 96.44 187 SER A C 1
ATOM 1492 O O . SER A 1 187 ? -9.977 -0.046 -8.567 1.00 96.44 187 SER A O 1
ATOM 1494 N N . LYS A 1 188 ? -9.129 1.436 -7.109 1.00 95.44 188 LYS A N 1
ATOM 1495 C CA . LYS A 1 188 ? -9.929 2.584 -7.567 1.00 95.44 188 LYS A CA 1
ATOM 1496 C C . LYS A 1 188 ? -9.378 3.238 -8.841 1.00 95.44 188 LYS A C 1
ATOM 1498 O O . LYS A 1 188 ? -10.073 4.040 -9.459 1.00 95.44 188 LYS A O 1
ATOM 1503 N N . PHE A 1 189 ? -8.153 2.892 -9.245 1.00 91.88 189 PHE A N 1
ATOM 1504 C CA . PHE A 1 189 ? -7.422 3.521 -10.351 1.00 91.88 189 PHE A CA 1
ATOM 1505 C C . PHE A 1 189 ? -7.038 2.544 -11.478 1.00 91.88 189 PHE A C 1
ATOM 1507 O O . PHE A 1 189 ? -6.049 2.767 -12.186 1.00 91.88 189 PHE A O 1
ATOM 1514 N N . MET A 1 190 ? -7.782 1.445 -11.636 1.00 89.31 190 MET A N 1
ATOM 1515 C CA . MET A 1 190 ? -7.575 0.454 -12.706 1.00 89.31 190 MET A CA 1
ATOM 1516 C C . MET A 1 190 ? -8.390 0.737 -13.969 1.00 89.31 190 MET A C 1
ATOM 1518 O O . MET A 1 190 ? -9.342 1.549 -13.958 1.00 89.31 190 MET A O 1
#